Protein AF-A0A1R3FGE3-F1 (afdb_monomer_lite)

Radius of gyration: 26.88 Å; chains: 1; bounding box: 67×52×71 Å

Structure (mmCIF, N/CA/C/O backbone):
data_AF-A0A1R3FGE3-F1
#
_entry.id   AF-A0A1R3FGE3-F1
#
loop_
_atom_site.group_PDB
_atom_site.id
_atom_site.type_symbol
_atom_site.label_atom_id
_atom_site.label_alt_id
_atom_site.label_comp_id
_atom_site.label_asym_id
_atom_site.label_entity_id
_atom_site.label_seq_id
_atom_site.pdbx_PDB_ins_code
_atom_site.Cartn_x
_atom_site.Cartn_y
_atom_site.Cartn_z
_atom_site.occupancy
_atom_site.B_iso_or_equiv
_atom_site.auth_seq_id
_atom_site.auth_comp_id
_atom_site.auth_asym_id
_atom_site.auth_atom_id
_atom_site.pdbx_PDB_model_num
ATOM 1 N N . MET A 1 1 ? 9.278 -20.029 -2.839 1.00 42.44 1 MET A N 1
ATOM 2 C CA . MET A 1 1 ? 8.847 -18.636 -3.069 1.00 42.44 1 MET A CA 1
ATOM 3 C C . MET A 1 1 ? 8.059 -18.219 -1.843 1.00 42.44 1 MET A C 1
ATOM 5 O O . MET A 1 1 ? 7.096 -18.906 -1.530 1.00 42.44 1 MET A O 1
ATOM 9 N N . SER A 1 2 ? 8.495 -17.205 -1.097 1.00 41.56 2 SER A N 1
ATOM 10 C CA . SER A 1 2 ? 7.634 -16.593 -0.083 1.00 41.56 2 SER A CA 1
ATOM 11 C C . SER A 1 2 ? 6.665 -15.670 -0.817 1.00 41.56 2 SER A C 1
ATOM 13 O O . SER A 1 2 ? 7.101 -14.685 -1.410 1.00 41.56 2 SER A O 1
ATOM 15 N N . ASN A 1 3 ? 5.381 -16.022 -0.844 1.00 57.62 3 ASN A N 1
ATOM 16 C CA . ASN A 1 3 ? 4.353 -15.025 -1.121 1.00 57.62 3 ASN A CA 1
ATOM 17 C C . ASN A 1 3 ? 4.371 -14.041 0.047 1.00 57.62 3 ASN A C 1
ATOM 19 O O . ASN A 1 3 ? 4.467 -14.464 1.202 1.00 57.62 3 ASN A O 1
ATOM 23 N N . THR A 1 4 ? 4.298 -12.748 -0.243 1.00 73.06 4 THR A N 1
ATOM 24 C CA . THR A 1 4 ? 4.038 -11.757 0.796 1.00 73.06 4 THR A CA 1
ATOM 25 C C . THR A 1 4 ? 2.647 -12.050 1.348 1.00 73.06 4 THR A C 1
ATOM 27 O O . THR A 1 4 ? 1.688 -12.169 0.577 1.00 73.06 4 THR A O 1
ATOM 30 N N . ASN A 1 5 ? 2.545 -12.256 2.662 1.00 79.00 5 ASN A N 1
ATOM 31 C CA . ASN A 1 5 ? 1.290 -12.661 3.286 1.00 79.00 5 ASN A CA 1
ATOM 32 C C . ASN A 1 5 ? 0.270 -11.527 3.182 1.00 79.00 5 ASN A C 1
ATOM 34 O O . ASN A 1 5 ? 0.502 -10.425 3.673 1.00 79.00 5 ASN A O 1
ATOM 38 N N . VAL A 1 6 ? -0.859 -11.823 2.547 1.00 86.94 6 VAL A N 1
ATOM 39 C CA . VAL A 1 6 ? -2.038 -10.958 2.540 1.00 86.94 6 VAL A CA 1
ATOM 40 C C . VAL A 1 6 ? -2.724 -11.064 3.900 1.00 86.94 6 VAL A C 1
ATOM 42 O O . VAL A 1 6 ? -2.750 -12.144 4.493 1.00 86.94 6 VAL A O 1
ATOM 45 N N . VAL A 1 7 ? -3.267 -9.954 4.398 1.00 88.75 7 VAL A N 1
ATOM 46 C CA . VAL A 1 7 ? -3.969 -9.926 5.684 1.00 88.75 7 VAL A CA 1
ATOM 47 C C . VAL A 1 7 ? -5.241 -10.769 5.585 1.00 88.75 7 VAL A C 1
ATOM 49 O O . VAL A 1 7 ? -6.077 -10.548 4.710 1.00 88.75 7 VAL A O 1
ATOM 52 N N . ASP A 1 8 ? -5.419 -11.727 6.495 1.00 92.56 8 ASP A N 1
ATOM 53 C CA . ASP A 1 8 ? -6.707 -12.402 6.661 1.00 92.56 8 ASP A CA 1
ATOM 54 C C . ASP A 1 8 ? -7.630 -11.500 7.488 1.00 92.56 8 ASP A C 1
ATOM 56 O O . ASP A 1 8 ? -7.558 -11.468 8.717 1.00 92.56 8 ASP A O 1
ATOM 60 N N . PHE A 1 9 ? -8.514 -10.764 6.812 1.00 94.31 9 PHE A N 1
ATOM 61 C CA . PHE A 1 9 ? -9.433 -9.829 7.466 1.00 94.31 9 PHE A CA 1
ATOM 62 C C . PHE A 1 9 ? -10.362 -10.488 8.491 1.00 94.31 9 PHE A C 1
ATOM 64 O O . PHE A 1 9 ? -10.753 -9.834 9.456 1.00 94.31 9 PHE A O 1
ATOM 71 N N . LYS A 1 10 ? -10.707 -11.775 8.342 1.00 94.00 10 LYS A N 1
ATOM 72 C CA . LYS A 1 10 ? -11.554 -12.470 9.327 1.00 94.00 10 LYS A CA 1
ATOM 73 C C . LYS A 1 10 ? -10.774 -12.767 10.596 1.00 94.00 10 LYS A C 1
ATOM 75 O O . LYS A 1 10 ? -11.294 -12.588 11.702 1.00 94.00 10 LYS A O 1
ATOM 80 N N . GLN A 1 11 ? -9.535 -13.225 10.440 1.00 94.44 11 GLN A N 1
ATOM 81 C CA . GLN A 1 11 ? -8.636 -13.424 11.570 1.00 94.44 11 GLN A CA 1
ATOM 82 C C . GLN A 1 11 ? -8.337 -12.089 12.261 1.00 94.44 11 GLN A C 1
ATOM 84 O O . GLN A 1 11 ? -8.433 -12.009 13.484 1.00 94.44 11 GLN A O 1
ATOM 89 N N . GLU A 1 12 ? -8.050 -11.039 11.494 1.00 94.69 12 GLU A N 1
ATOM 90 C CA . GLU A 1 12 ? -7.748 -9.708 12.022 1.00 94.69 12 GLU A CA 1
ATOM 91 C C . GLU A 1 12 ? -8.929 -9.126 12.806 1.00 94.69 12 GLU A C 1
ATOM 93 O O . GLU A 1 12 ? -8.769 -8.699 13.947 1.00 94.69 12 GLU A O 1
ATOM 98 N N . LEU A 1 13 ? -10.145 -9.208 12.256 1.00 94.75 13 LEU A N 1
ATOM 99 C CA . LEU A 1 13 ? -11.360 -8.780 12.948 1.00 94.75 13 LEU A CA 1
ATOM 100 C C . LEU A 1 13 ? -11.591 -9.570 14.247 1.00 94.75 13 LEU A C 1
ATOM 102 O O . LEU A 1 13 ? -12.050 -9.012 15.247 1.00 94.75 13 LEU A O 1
ATOM 106 N N . THR A 1 14 ? -11.245 -10.862 14.258 1.00 93.81 14 THR A N 1
ATOM 107 C CA . THR A 1 14 ? -11.320 -11.700 15.464 1.00 93.81 14 THR A CA 1
ATOM 108 C C . THR A 1 14 ? -10.345 -11.210 16.535 1.00 93.81 14 THR A C 1
ATOM 110 O O . THR A 1 14 ? -10.746 -11.042 17.688 1.00 93.81 14 THR A O 1
ATOM 113 N N . LEU A 1 15 ? -9.092 -10.934 16.161 1.00 94.44 15 LEU A N 1
ATOM 114 C CA . LEU A 1 15 ? -8.070 -10.403 17.068 1.00 94.44 15 LEU A CA 1
ATOM 115 C C . LEU A 1 15 ? -8.461 -9.022 17.606 1.00 94.44 15 LEU A C 1
ATOM 117 O O . LEU A 1 15 ? -8.359 -8.779 18.807 1.00 94.44 15 LEU A O 1
ATOM 121 N N . LEU A 1 16 ? -8.966 -8.137 16.743 1.00 94.31 16 LEU A N 1
ATOM 122 C CA . LEU A 1 16 ? -9.425 -6.802 17.122 1.00 94.31 16 LEU A CA 1
ATOM 123 C C . LEU A 1 16 ? -10.603 -6.865 18.103 1.00 94.31 16 LEU A C 1
ATOM 125 O O . LEU A 1 16 ? -10.636 -6.147 19.101 1.00 94.31 16 LEU A O 1
ATOM 129 N N . THR A 1 17 ? -11.551 -7.770 17.859 1.00 94.06 17 THR A N 1
ATOM 130 C CA . THR A 1 17 ? -12.698 -7.984 18.751 1.00 94.06 17 THR A CA 1
ATOM 131 C C . THR A 1 17 ? -12.258 -8.487 20.127 1.00 94.06 17 THR A C 1
ATOM 133 O O . THR A 1 17 ? -12.774 -8.021 21.147 1.00 94.06 17 THR A O 1
ATOM 136 N N . GLN A 1 18 ? -11.292 -9.410 20.178 1.00 93.31 18 GLN A N 1
ATOM 137 C CA . GLN A 1 18 ? -10.712 -9.902 21.434 1.00 93.31 18 GLN A CA 1
ATOM 138 C C . GLN A 1 18 ? -10.008 -8.777 22.196 1.00 93.31 18 GLN A C 1
ATOM 140 O O . GLN A 1 18 ? -10.309 -8.552 23.366 1.00 93.31 18 GLN A O 1
ATOM 145 N N . LEU A 1 19 ? -9.158 -8.011 21.509 1.00 94.50 19 LEU A N 1
ATOM 146 C CA . LEU A 1 19 ? -8.444 -6.867 22.071 1.00 94.50 19 LEU A CA 1
ATOM 147 C C . LEU A 1 19 ? -9.401 -5.846 22.709 1.00 94.50 19 LEU A C 1
ATOM 149 O O . LEU A 1 19 ? -9.209 -5.441 23.857 1.00 94.50 19 LEU A O 1
ATOM 153 N N . ILE A 1 20 ? -10.465 -5.463 21.996 1.00 94.06 20 ILE A N 1
ATOM 154 C CA . ILE A 1 20 ? -11.479 -4.538 22.517 1.00 94.06 20 ILE A CA 1
ATOM 155 C C . ILE A 1 20 ? -12.185 -5.145 23.734 1.00 94.06 20 ILE A C 1
ATOM 157 O O . ILE A 1 20 ? -12.350 -4.462 24.740 1.00 94.06 20 ILE A O 1
ATOM 161 N N . SER A 1 21 ? -12.551 -6.428 23.690 1.00 92.81 21 SER A N 1
ATOM 162 C CA . SER A 1 21 ? -13.227 -7.112 24.807 1.00 92.81 21 SER A CA 1
ATOM 163 C C . SER A 1 21 ? -12.370 -7.179 26.079 1.00 92.81 21 SER A C 1
ATOM 165 O O . SER A 1 21 ? -12.894 -7.156 27.195 1.00 92.81 21 SER A O 1
ATOM 167 N N . GLU A 1 22 ? -11.046 -7.239 25.938 1.00 94.25 22 GLU A N 1
ATOM 168 C CA . GLU A 1 22 ? -10.125 -7.247 27.075 1.00 94.25 22 GLU A CA 1
ATOM 169 C C . GLU A 1 22 ? -9.921 -5.855 27.691 1.00 94.25 22 GLU A C 1
ATOM 171 O O . GLU A 1 22 ? -9.756 -5.751 28.912 1.00 94.25 22 GLU A O 1
ATOM 176 N N . LEU A 1 23 ? -9.981 -4.796 26.877 1.00 95.19 23 LEU A N 1
ATOM 177 C CA . LEU A 1 23 ? -9.656 -3.416 27.262 1.00 95.19 23 LEU A CA 1
ATOM 178 C C . LEU A 1 23 ? -10.880 -2.515 27.512 1.00 95.19 23 LEU A C 1
ATOM 180 O O . LEU A 1 23 ? -10.737 -1.454 28.125 1.00 95.19 23 LEU A O 1
ATOM 184 N N . TRP A 1 24 ? -12.077 -2.923 27.090 1.00 94.62 24 TRP A N 1
ATOM 185 C CA . TRP A 1 24 ? -13.295 -2.111 27.146 1.00 94.62 24 TRP A CA 1
ATOM 186 C C . TRP A 1 24 ? -14.459 -2.852 27.807 1.00 94.62 24 TRP A C 1
ATOM 188 O O . TRP A 1 24 ? -14.738 -4.013 27.513 1.00 94.62 24 TRP A O 1
ATOM 198 N N . ASP A 1 25 ? -15.167 -2.144 28.688 1.00 91.44 25 ASP A N 1
ATOM 199 C CA . ASP A 1 25 ? -16.448 -2.584 29.239 1.00 91.44 25 ASP A CA 1
ATOM 200 C C . ASP A 1 25 ? -17.586 -2.259 28.260 1.00 91.44 25 ASP A C 1
ATOM 202 O O . ASP A 1 25 ? -17.462 -1.381 27.405 1.00 91.44 25 ASP A O 1
ATOM 206 N N . GLY A 1 26 ? -18.735 -2.922 28.430 1.00 84.62 26 GLY A N 1
ATOM 207 C CA . GLY A 1 26 ? -19.913 -2.703 27.581 1.00 84.62 26 GLY A CA 1
ATOM 208 C C . GLY A 1 26 ? -19.860 -3.449 26.247 1.00 84.62 26 GLY A C 1
ATOM 209 O O . GLY A 1 26 ? -20.700 -3.216 25.387 1.00 84.62 26 GLY A O 1
ATOM 210 N N . THR A 1 27 ? -18.901 -4.364 26.101 1.00 83.00 27 THR A N 1
ATOM 211 C CA . THR A 1 27 ? -18.723 -5.271 24.958 1.00 83.00 27 THR A CA 1
ATOM 212 C C . THR A 1 27 ? -19.591 -6.534 25.053 1.00 83.00 27 THR A C 1
ATOM 214 O O . THR A 1 27 ? -19.650 -7.331 24.127 1.00 83.00 27 THR A O 1
ATOM 217 N N . GLU A 1 28 ? -20.319 -6.726 26.154 1.00 73.25 28 GLU A N 1
ATOM 218 C CA . GLU A 1 28 ? -21.233 -7.866 26.325 1.00 73.25 28 GLU A CA 1
ATOM 219 C C . GLU A 1 28 ? -22.645 -7.602 25.767 1.00 73.25 28 GLU A C 1
ATOM 221 O O . GLU A 1 28 ? -23.507 -8.480 25.803 1.00 73.25 28 GLU A O 1
ATOM 226 N N . SER A 1 29 ? -22.911 -6.393 25.259 1.00 67.56 29 SER A N 1
ATOM 227 C CA . SER A 1 29 ? -24.205 -6.035 24.677 1.00 67.56 29 SER A CA 1
ATOM 228 C C . SER A 1 29 ? -24.425 -6.692 23.309 1.00 67.56 29 SER A C 1
ATOM 230 O O . SER A 1 29 ? -23.496 -6.913 22.525 1.00 67.56 29 SER A O 1
ATOM 232 N N . ASN A 1 30 ? -25.692 -6.980 22.990 1.00 66.19 30 ASN A N 1
ATOM 233 C CA . ASN A 1 30 ? -26.073 -7.450 21.661 1.00 66.19 30 ASN A CA 1
ATOM 234 C C . ASN A 1 30 ? -25.660 -6.407 20.609 1.00 66.19 30 ASN A C 1
ATOM 236 O O . ASN A 1 30 ? -26.148 -5.279 20.627 1.00 66.19 30 ASN A O 1
ATOM 240 N N . GLY A 1 31 ? -24.788 -6.801 19.678 1.00 78.75 31 GLY A N 1
ATOM 241 C CA . GLY A 1 31 ? -24.415 -5.987 18.520 1.00 78.75 31 GLY A CA 1
ATOM 242 C C . GLY A 1 31 ? -23.005 -5.395 18.534 1.00 78.75 31 GLY A C 1
ATOM 243 O O . GLY A 1 31 ? -22.616 -4.854 17.505 1.00 78.75 31 GLY A O 1
ATOM 244 N N . ILE A 1 32 ? -22.199 -5.532 19.603 1.00 84.50 32 ILE A N 1
ATOM 245 C CA . ILE A 1 32 ? -20.837 -4.955 19.591 1.00 84.50 32 ILE A CA 1
ATOM 246 C C . ILE A 1 32 ? -19.941 -5.580 18.512 1.00 84.50 32 ILE A C 1
ATOM 248 O O . ILE A 1 32 ? -19.170 -4.877 17.871 1.00 84.50 32 ILE A O 1
ATOM 252 N N . GLN A 1 33 ? -20.053 -6.892 18.278 1.00 88.19 33 GLN A N 1
ATOM 253 C CA . GLN A 1 33 ? -19.258 -7.576 17.253 1.00 88.19 33 GLN A CA 1
ATOM 254 C C . GLN A 1 33 ? -19.630 -7.077 15.854 1.00 88.19 33 GLN A C 1
ATOM 256 O O . GLN A 1 33 ? -18.756 -6.852 15.023 1.00 88.19 33 GLN A O 1
ATOM 261 N N . GLN A 1 34 ? -20.926 -6.846 15.627 1.00 92.00 34 GLN A N 1
ATOM 262 C CA . GLN A 1 34 ? -21.438 -6.265 14.390 1.00 92.00 34 GLN A CA 1
ATOM 263 C C . GLN A 1 34 ? -20.954 -4.818 14.221 1.00 92.00 34 GLN A C 1
ATOM 265 O O . GLN A 1 34 ? -20.488 -4.458 13.150 1.00 92.00 34 GLN A O 1
ATOM 270 N N . PHE A 1 35 ? -20.976 -4.022 15.295 1.00 94.31 35 PHE A N 1
ATOM 271 C CA . PHE A 1 35 ? -20.418 -2.669 15.326 1.00 94.31 35 PHE A CA 1
ATOM 272 C C . PHE A 1 35 ? -18.930 -2.645 14.947 1.00 94.31 35 PHE A C 1
ATOM 274 O O . PHE A 1 35 ? -18.540 -1.866 14.083 1.00 94.31 35 PHE A O 1
ATOM 281 N N . ILE A 1 36 ? -18.103 -3.501 15.561 1.00 95.25 36 ILE A N 1
ATOM 282 C CA . ILE A 1 36 ? -16.667 -3.577 15.251 1.00 95.25 36 ILE A CA 1
ATOM 283 C C . ILE A 1 36 ? -16.481 -3.974 13.782 1.00 95.25 36 ILE A C 1
ATOM 285 O O . ILE A 1 36 ? -15.688 -3.347 13.085 1.00 95.25 36 ILE A O 1
ATOM 289 N N . GLY A 1 37 ? -17.247 -4.962 13.306 1.00 96.25 37 GLY A N 1
ATOM 290 C CA . GLY A 1 37 ? -17.241 -5.392 11.908 1.00 96.25 37 GLY A CA 1
ATOM 291 C C . GLY A 1 37 ? -17.591 -4.267 10.934 1.00 96.25 37 GLY A C 1
ATOM 292 O O . GLY A 1 37 ? -16.832 -4.022 10.005 1.00 96.25 37 GLY A O 1
ATOM 293 N N . ASP A 1 38 ? -18.682 -3.540 11.171 1.00 97.31 38 ASP A N 1
ATOM 294 C CA . ASP A 1 38 ? -19.140 -2.452 10.299 1.00 97.31 38 ASP A CA 1
ATOM 295 C C . ASP A 1 38 ? -18.144 -1.286 10.239 1.00 97.31 38 ASP A C 1
ATOM 297 O O . ASP A 1 38 ? -17.946 -0.689 9.179 1.00 97.31 38 ASP A O 1
ATOM 301 N N . VAL A 1 39 ? -17.520 -0.937 11.369 1.00 97.25 39 VAL A N 1
ATOM 302 C CA . VAL A 1 39 ? -16.504 0.127 11.416 1.00 97.25 39 VAL A CA 1
ATOM 303 C C . VAL A 1 39 ? -15.218 -0.323 10.724 1.00 97.25 39 VAL A C 1
ATOM 305 O O . VAL A 1 39 ? -14.622 0.459 9.983 1.00 97.25 39 VAL A O 1
ATOM 308 N N . PHE A 1 40 ? -14.807 -1.576 10.926 1.00 96.88 40 PHE A N 1
ATOM 309 C CA . PHE A 1 40 ? -13.630 -2.141 10.269 1.00 96.88 40 PHE A CA 1
ATOM 310 C C . PHE A 1 40 ? -13.826 -2.215 8.749 1.00 96.88 40 PHE A C 1
ATOM 312 O O . PHE A 1 40 ? -12.962 -1.766 8.002 1.00 96.88 40 PHE A O 1
ATOM 319 N N . GLU A 1 41 ? -14.993 -2.676 8.292 1.00 97.69 41 GLU A N 1
ATOM 320 C CA . GLU A 1 41 ? -15.376 -2.725 6.875 1.00 97.69 41 GLU A CA 1
ATOM 321 C C . GLU A 1 41 ? -15.417 -1.327 6.242 1.00 97.69 41 GLU A C 1
ATOM 323 O O . GLU A 1 41 ? -14.943 -1.130 5.122 1.00 97.69 41 GLU A O 1
ATOM 328 N N . ALA A 1 42 ? -15.930 -0.324 6.966 1.00 96.56 42 ALA A N 1
ATOM 329 C CA . ALA A 1 42 ? -15.879 1.064 6.510 1.00 96.56 42 ALA A CA 1
ATOM 330 C C . ALA A 1 42 ? -14.428 1.525 6.293 1.00 96.56 42 ALA A C 1
ATOM 332 O O . ALA A 1 42 ? -14.132 2.144 5.271 1.00 96.56 42 ALA A O 1
ATOM 333 N N . GLY A 1 43 ? -13.522 1.171 7.212 1.00 94.44 43 GLY A N 1
ATOM 334 C CA . GLY A 1 43 ? -12.091 1.443 7.079 1.00 94.44 43 GLY A CA 1
ATOM 335 C C . GLY A 1 43 ? -11.467 0.736 5.876 1.00 94.44 43 GLY A C 1
ATOM 336 O O . GLY A 1 43 ? -10.765 1.369 5.090 1.00 94.44 43 GLY A O 1
ATOM 337 N N . LEU A 1 44 ? -11.771 -0.551 5.675 1.00 94.88 44 LEU A N 1
ATOM 338 C CA . LEU A 1 44 ? -11.307 -1.312 4.508 1.00 94.88 44 LEU A CA 1
ATOM 339 C C . LEU A 1 44 ? -11.746 -0.653 3.189 1.00 94.88 44 LEU A C 1
ATOM 341 O O . LEU A 1 44 ? -10.953 -0.522 2.259 1.00 94.88 44 LEU A O 1
ATOM 345 N N . SER A 1 45 ? -12.997 -0.191 3.125 1.00 93.94 45 SER A N 1
ATOM 346 C CA . SER A 1 45 ? -13.567 0.471 1.946 1.00 93.94 45 SER A CA 1
ATOM 347 C C . SER A 1 45 ? -12.930 1.836 1.652 1.00 93.94 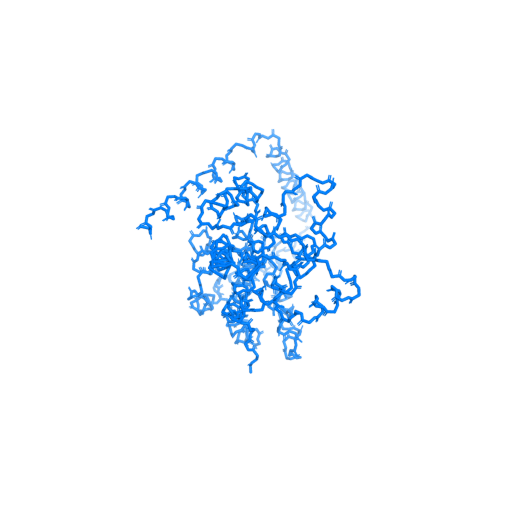45 SER A C 1
ATOM 349 O O . SER A 1 45 ? -12.673 2.176 0.488 1.00 93.94 45 SER A O 1
ATOM 351 N N . ALA A 1 46 ? -12.623 2.611 2.694 1.00 90.12 46 ALA A N 1
ATOM 352 C CA . ALA A 1 46 ? -11.889 3.867 2.565 1.00 90.12 46 ALA A CA 1
ATOM 353 C C . ALA A 1 46 ? -10.436 3.633 2.122 1.00 90.12 46 ALA A C 1
ATOM 355 O O . ALA A 1 46 ? -9.928 4.318 1.235 1.00 90.12 46 ALA A O 1
ATOM 356 N N . GLY A 1 47 ? -9.801 2.590 2.662 1.00 89.62 47 GLY A N 1
ATOM 357 C CA . GLY A 1 47 ? -8.445 2.166 2.322 1.00 89.62 47 GLY A CA 1
ATOM 358 C C . GLY A 1 47 ? -8.309 1.405 1.000 1.00 89.62 47 GLY A C 1
ATOM 359 O O . GLY A 1 47 ? -7.207 0.970 0.674 1.00 89.62 47 GLY A O 1
ATOM 360 N N . ARG A 1 48 ? -9.382 1.228 0.214 1.00 90.31 48 ARG A N 1
ATOM 361 C CA . ARG A 1 48 ? -9.394 0.318 -0.950 1.00 90.31 48 ARG A CA 1
ATOM 362 C C . ARG A 1 48 ? -8.326 0.614 -2.012 1.00 90.31 48 ARG A C 1
ATOM 364 O O . ARG A 1 48 ? -7.915 -0.300 -2.711 1.00 90.31 48 ARG A O 1
ATOM 371 N N . LEU A 1 49 ? -7.858 1.862 -2.116 1.00 89.12 49 LEU A N 1
ATOM 372 C CA . LEU A 1 49 ? -6.782 2.279 -3.038 1.00 89.12 49 LEU A CA 1
ATOM 373 C C . LEU A 1 49 ? -5.480 2.640 -2.328 1.00 89.12 49 LEU A C 1
ATOM 375 O O . LEU A 1 49 ? -4.510 3.036 -2.972 1.00 89.12 49 LEU A O 1
ATOM 379 N N . TRP A 1 50 ? -5.450 2.538 -1.002 1.00 90.38 50 TRP A N 1
ATOM 380 C CA . TRP A 1 50 ? -4.246 2.833 -0.251 1.00 90.38 50 TRP A CA 1
ATOM 381 C C . TRP A 1 50 ? -3.196 1.775 -0.567 1.00 90.38 50 TRP A C 1
ATOM 383 O O . TRP A 1 50 ? -3.482 0.580 -0.606 1.00 90.38 50 TRP A O 1
ATOM 393 N N . VAL A 1 51 ? -1.973 2.227 -0.806 1.00 91.31 51 VAL A N 1
ATOM 394 C CA . VAL A 1 51 ? -0.822 1.396 -1.167 1.00 91.31 51 VAL A CA 1
ATOM 395 C C . VAL A 1 51 ? 0.449 2.091 -0.688 1.00 91.31 51 VAL A C 1
ATOM 397 O O . VAL A 1 51 ? 0.444 3.294 -0.423 1.00 91.31 51 VAL A O 1
ATOM 400 N N . THR A 1 52 ? 1.536 1.348 -0.518 1.00 88.56 52 THR A N 1
ATOM 401 C CA . THR A 1 52 ? 2.854 1.927 -0.229 1.00 88.56 52 THR A CA 1
ATOM 402 C C . THR A 1 52 ? 3.366 2.703 -1.447 1.00 88.56 52 THR A C 1
ATOM 404 O O . THR A 1 52 ? 3.464 2.149 -2.540 1.00 88.56 52 THR A O 1
ATOM 407 N N . ASP A 1 53 ? 3.703 3.980 -1.255 1.00 83.06 53 ASP A N 1
ATOM 408 C CA . ASP A 1 53 ? 4.211 4.886 -2.298 1.00 83.06 53 ASP A CA 1
ATOM 409 C C . ASP A 1 53 ? 5.589 4.463 -2.840 1.00 83.06 53 ASP A C 1
ATOM 411 O O . ASP A 1 53 ? 5.902 4.649 -4.014 1.00 83.06 53 ASP A O 1
ATOM 415 N N . SER A 1 54 ? 6.384 3.816 -1.992 1.00 86.19 54 SER A N 1
ATOM 416 C CA . SER A 1 54 ? 7.740 3.341 -2.260 1.00 86.19 54 SER A CA 1
ATOM 417 C C . SER A 1 54 ? 7.771 1.878 -2.721 1.00 86.19 54 SER A C 1
ATOM 419 O O . SER A 1 54 ? 8.664 1.117 -2.355 1.00 86.19 54 SER A O 1
ATOM 421 N N . ILE A 1 55 ? 6.793 1.453 -3.530 1.00 89.25 55 ILE A N 1
ATOM 422 C CA . ILE A 1 55 ? 6.634 0.042 -3.923 1.00 89.25 55 ILE A CA 1
ATOM 423 C C . ILE A 1 55 ? 7.881 -0.554 -4.591 1.00 89.25 55 ILE A C 1
ATOM 425 O O . ILE A 1 55 ? 8.205 -1.715 -4.361 1.00 89.25 55 ILE A O 1
ATOM 429 N N . THR A 1 56 ? 8.599 0.222 -5.407 1.00 87.38 56 THR A N 1
ATOM 430 C CA . THR A 1 56 ? 9.808 -0.247 -6.102 1.00 87.38 56 THR A CA 1
ATOM 431 C C . THR A 1 56 ? 10.953 -0.504 -5.131 1.00 87.38 56 THR A C 1
ATOM 433 O O . THR A 1 56 ? 11.691 -1.465 -5.316 1.00 87.38 56 THR A O 1
ATOM 436 N N . PHE A 1 57 ? 11.053 0.282 -4.057 1.00 85.25 57 PHE A N 1
ATOM 437 C CA . PHE A 1 57 ? 11.994 0.018 -2.972 1.00 85.25 57 PHE A CA 1
ATOM 438 C C . PHE A 1 57 ? 11.633 -1.278 -2.240 1.00 85.25 57 PHE A C 1
ATOM 440 O O . PHE A 1 57 ? 12.499 -2.119 -2.031 1.00 85.25 57 PHE A O 1
ATOM 447 N N . THR A 1 58 ? 10.349 -1.506 -1.945 1.00 87.44 58 THR A N 1
ATOM 448 C CA . THR A 1 58 ? 9.903 -2.767 -1.329 1.00 87.44 58 THR A CA 1
ATOM 449 C C . THR A 1 58 ? 10.152 -3.979 -2.236 1.00 87.44 58 THR A C 1
ATOM 451 O O . THR A 1 58 ? 10.516 -5.049 -1.753 1.00 87.44 58 THR A O 1
ATOM 454 N N . VAL A 1 59 ? 9.999 -3.834 -3.558 1.00 89.31 59 VAL A N 1
ATOM 455 C CA . VAL A 1 59 ? 10.405 -4.869 -4.525 1.00 89.31 59 VAL A CA 1
ATOM 456 C C . VAL A 1 59 ? 11.909 -5.132 -4.431 1.00 89.31 59 VAL A C 1
ATOM 458 O O . VAL A 1 59 ? 12.298 -6.293 -4.314 1.00 89.31 59 VAL A O 1
ATOM 461 N N . ASP A 1 60 ? 12.737 -4.084 -4.452 1.00 84.50 60 ASP A N 1
ATOM 462 C CA . ASP A 1 60 ? 14.197 -4.198 -4.356 1.00 84.50 60 ASP A CA 1
ATOM 463 C C . ASP A 1 60 ? 14.613 -4.896 -3.037 1.00 84.50 60 ASP A C 1
ATOM 465 O O . ASP A 1 60 ? 15.415 -5.830 -3.067 1.00 84.50 60 ASP A O 1
ATOM 469 N N . GLU A 1 61 ? 14.005 -4.549 -1.895 1.00 85.25 61 GLU A N 1
ATOM 470 C CA . GLU A 1 61 ? 14.243 -5.201 -0.594 1.00 85.25 61 GLU A CA 1
ATOM 471 C C . GLU A 1 61 ? 13.866 -6.691 -0.589 1.00 85.25 61 GLU A C 1
ATOM 473 O O . GLU A 1 61 ? 14.620 -7.533 -0.094 1.00 85.25 61 GLU A O 1
ATOM 478 N N . GLU A 1 62 ? 12.703 -7.047 -1.142 1.00 86.50 62 GLU A N 1
ATOM 479 C CA . GLU A 1 62 ? 12.256 -8.442 -1.229 1.00 86.50 62 GLU A CA 1
ATOM 480 C C . GLU A 1 62 ? 13.124 -9.277 -2.178 1.00 86.50 62 GLU A C 1
ATOM 482 O O . GLU A 1 62 ? 13.328 -10.474 -1.950 1.00 86.50 62 GLU A O 1
ATOM 487 N N . LEU A 1 63 ? 13.645 -8.663 -3.241 1.00 84.31 63 LEU A N 1
ATOM 488 C CA . LEU A 1 63 ? 14.593 -9.301 -4.148 1.00 84.31 63 LEU A CA 1
ATOM 489 C C . LEU A 1 63 ? 15.962 -9.482 -3.484 1.00 84.31 63 LEU A C 1
ATOM 491 O O . LEU A 1 63 ? 16.521 -10.571 -3.580 1.00 84.31 63 LEU A O 1
ATOM 495 N N . ALA A 1 64 ? 16.467 -8.481 -2.757 1.00 81.56 64 ALA A N 1
ATOM 496 C CA . ALA A 1 64 ? 17.779 -8.513 -2.102 1.00 81.56 64 ALA A CA 1
ATOM 497 C C . ALA A 1 64 ? 17.918 -9.611 -1.029 1.00 81.56 64 ALA A C 1
ATOM 499 O O . ALA A 1 64 ? 19.028 -10.039 -0.715 1.00 81.56 64 ALA A O 1
ATOM 500 N N . LYS A 1 65 ? 16.802 -10.138 -0.502 1.00 84.12 65 LYS A N 1
ATOM 501 C CA . LYS A 1 65 ? 16.805 -11.339 0.360 1.00 84.12 65 LYS A CA 1
ATOM 502 C C . LYS A 1 65 ? 17.406 -12.564 -0.334 1.00 84.12 65 LYS A C 1
ATOM 504 O O . LYS A 1 65 ? 17.850 -13.497 0.338 1.00 84.12 65 LYS A O 1
ATOM 509 N N . ASP A 1 66 ? 17.417 -12.574 -1.661 1.00 78.88 66 ASP A N 1
ATOM 510 C CA . ASP A 1 66 ? 18.116 -13.552 -2.473 1.00 78.88 66 ASP A CA 1
ATOM 511 C C . ASP A 1 66 ? 19.362 -12.905 -3.102 1.00 78.88 66 ASP A C 1
ATOM 513 O O . ASP A 1 66 ? 19.283 -12.009 -3.944 1.00 78.88 66 ASP A O 1
ATOM 517 N N . LYS A 1 67 ? 20.540 -13.405 -2.704 1.00 71.19 67 LYS A N 1
ATOM 518 C CA . LYS A 1 67 ? 21.859 -12.914 -3.143 1.00 71.19 67 LYS A CA 1
ATOM 519 C C . LYS A 1 67 ? 22.030 -12.867 -4.662 1.00 71.19 67 LYS A C 1
ATOM 521 O O . LYS A 1 67 ? 22.894 -12.148 -5.151 1.00 71.19 67 LYS A O 1
ATOM 526 N N . GLN A 1 68 ? 21.251 -13.639 -5.423 1.00 69.56 68 GLN A N 1
ATOM 527 C CA . GLN A 1 68 ? 21.292 -13.592 -6.885 1.00 69.56 68 GLN A CA 1
ATOM 528 C C . GLN A 1 68 ? 20.768 -12.255 -7.450 1.00 69.56 68 GLN A C 1
ATOM 530 O O . GLN A 1 68 ? 21.054 -11.918 -8.600 1.00 69.56 68 GLN A O 1
ATOM 535 N N . PHE A 1 69 ? 20.002 -11.497 -6.665 1.00 69.88 69 PHE A N 1
ATOM 536 C CA . PHE A 1 69 ? 19.291 -10.301 -7.110 1.00 69.88 69 PHE A CA 1
ATOM 537 C C . PHE A 1 69 ? 19.814 -8.991 -6.504 1.00 69.88 69 PHE A C 1
ATOM 539 O O . PHE A 1 69 ? 19.536 -7.940 -7.078 1.00 69.88 69 PHE A O 1
ATOM 546 N N . GLU A 1 70 ? 20.618 -9.057 -5.433 1.00 61.78 70 GLU A N 1
ATOM 547 C CA . GLU A 1 70 ? 21.196 -7.910 -4.699 1.00 61.78 70 GLU A CA 1
ATOM 548 C C . GLU A 1 70 ? 21.947 -6.910 -5.611 1.00 61.78 70 GLU A C 1
ATOM 550 O O . GLU A 1 70 ? 21.921 -5.713 -5.363 1.00 61.78 70 GLU A O 1
ATOM 555 N N . ASP A 1 71 ? 22.514 -7.372 -6.734 1.00 61.97 71 ASP A N 1
ATOM 556 C CA . ASP A 1 71 ? 23.301 -6.535 -7.657 1.00 61.97 71 ASP A CA 1
ATOM 557 C C . ASP A 1 71 ? 22.623 -6.228 -9.009 1.00 61.97 71 ASP A C 1
ATOM 559 O O . ASP A 1 71 ? 23.187 -5.529 -9.860 1.00 61.97 71 ASP A O 1
ATOM 563 N N . ALA A 1 72 ? 21.488 -6.855 -9.316 1.00 61.72 72 ALA A N 1
ATOM 564 C CA . ALA A 1 72 ? 21.076 -7.028 -10.711 1.00 61.72 72 ALA A CA 1
ATOM 565 C C . ALA A 1 72 ? 20.292 -5.824 -11.277 1.00 61.72 72 ALA A C 1
ATOM 567 O O . ALA A 1 72 ? 20.510 -5.437 -12.430 1.00 61.72 72 ALA A O 1
ATOM 568 N N . MET A 1 73 ? 19.452 -5.167 -10.467 1.00 67.12 73 MET A N 1
ATOM 569 C CA . MET A 1 73 ? 18.765 -3.929 -10.874 1.00 67.12 73 MET A CA 1
ATOM 570 C C . MET A 1 73 ? 19.729 -2.743 -10.989 1.00 67.12 73 MET A C 1
ATOM 572 O O . MET A 1 73 ? 19.638 -1.976 -11.949 1.00 67.12 73 MET A O 1
ATOM 576 N N . ASP A 1 74 ? 20.710 -2.627 -10.094 1.00 66.69 74 ASP A N 1
ATOM 577 C CA . ASP A 1 74 ? 21.720 -1.564 -10.159 1.00 66.69 74 ASP A CA 1
ATOM 578 C C . ASP A 1 74 ? 22.638 -1.709 -11.383 1.00 66.69 74 ASP A C 1
ATOM 580 O O . ASP A 1 74 ? 22.951 -0.718 -12.054 1.00 66.69 74 ASP A O 1
ATOM 584 N N . LYS A 1 75 ? 22.992 -2.944 -11.775 1.00 65.94 75 LYS A N 1
ATOM 585 C CA . LYS A 1 75 ? 23.686 -3.231 -13.050 1.00 65.94 75 LYS A CA 1
ATOM 586 C C . LYS A 1 75 ? 22.870 -2.800 -14.278 1.00 65.94 75 LYS A C 1
ATOM 588 O O . LYS A 1 75 ? 23.431 -2.313 -15.259 1.00 65.94 75 LYS A O 1
ATOM 593 N N . ARG A 1 76 ? 21.542 -2.936 -14.235 1.00 70.12 76 ARG A N 1
ATOM 594 C CA . ARG A 1 76 ? 20.632 -2.502 -15.314 1.00 70.12 76 ARG A CA 1
ATOM 595 C C . ARG A 1 76 ? 20.460 -0.982 -15.371 1.00 70.12 76 ARG A C 1
ATOM 597 O O . ARG A 1 76 ? 20.483 -0.401 -16.449 1.00 70.12 76 ARG A O 1
ATOM 604 N N . ARG A 1 77 ? 20.388 -0.313 -14.216 1.00 66.12 77 ARG A N 1
ATOM 605 C CA . ARG A 1 77 ? 20.350 1.162 -14.130 1.00 66.12 77 ARG A CA 1
ATOM 606 C C . ARG A 1 77 ? 21.667 1.800 -14.601 1.00 66.12 77 ARG A C 1
ATOM 608 O O . ARG A 1 77 ? 21.650 2.862 -15.221 1.00 66.12 77 ARG A O 1
ATOM 615 N N . SER A 1 78 ? 22.798 1.138 -14.345 1.00 56.31 78 SER A N 1
ATOM 616 C CA . SER A 1 78 ? 24.147 1.576 -14.755 1.00 56.31 78 SER A CA 1
ATOM 617 C C . SER A 1 78 ? 24.529 1.219 -16.194 1.00 56.31 78 SER A C 1
ATOM 619 O O . SER A 1 78 ? 25.495 1.772 -16.713 1.00 56.31 78 SER A O 1
ATOM 621 N N . THR A 1 79 ? 23.761 0.360 -16.870 1.00 54.31 79 THR A N 1
ATOM 622 C CA . THR A 1 79 ? 23.901 0.093 -18.314 1.00 54.31 79 THR A CA 1
ATOM 623 C C . THR A 1 79 ? 23.134 1.092 -19.176 1.00 54.31 79 THR A C 1
ATOM 625 O O . THR A 1 79 ? 22.951 0.856 -20.372 1.00 54.31 79 THR A O 1
ATOM 628 N N . ASN A 1 80 ? 22.756 2.247 -18.604 1.00 55.50 80 ASN A N 1
ATOM 629 C CA . ASN A 1 80 ? 22.392 3.397 -19.416 1.00 55.50 80 ASN A CA 1
ATOM 630 C C . ASN A 1 80 ? 23.506 3.603 -20.452 1.00 55.50 80 ASN A C 1
ATOM 632 O O . ASN A 1 80 ? 24.703 3.599 -20.147 1.00 55.50 80 ASN A O 1
ATOM 636 N N . VAL A 1 81 ? 23.114 3.712 -21.714 1.00 49.38 81 VAL A N 1
ATOM 637 C CA . VAL A 1 81 ? 24.018 4.298 -22.686 1.00 49.38 81 VAL A CA 1
ATOM 638 C C . VAL A 1 81 ? 23.887 5.788 -22.463 1.00 49.38 81 VAL A C 1
ATOM 640 O O . VAL A 1 81 ? 22.784 6.322 -22.601 1.00 49.38 81 VAL A O 1
ATOM 643 N N . ASN A 1 82 ? 25.007 6.432 -22.123 1.00 48.50 82 ASN A N 1
ATOM 644 C CA . ASN A 1 82 ? 25.171 7.878 -22.193 1.00 48.50 82 ASN A CA 1
ATOM 645 C C . ASN A 1 82 ? 24.936 8.308 -23.647 1.00 48.50 82 ASN A C 1
ATOM 647 O O . ASN A 1 82 ? 25.868 8.598 -24.402 1.00 48.50 82 ASN A O 1
ATOM 651 N N . GLY A 1 83 ? 23.668 8.357 -24.048 1.00 43.19 83 GLY A N 1
ATOM 652 C CA . GLY A 1 83 ? 23.228 9.237 -25.097 1.00 43.19 83 GLY A CA 1
ATOM 653 C C . GLY A 1 83 ? 23.691 10.634 -24.720 1.00 43.19 83 GLY A C 1
ATOM 654 O O . GLY A 1 83 ? 24.023 10.944 -23.573 1.00 43.19 83 GLY A O 1
ATOM 655 N N . THR A 1 84 ? 23.770 11.505 -25.709 1.00 42.69 84 THR A N 1
ATOM 656 C CA . THR A 1 84 ? 23.978 12.934 -25.463 1.00 42.69 84 THR A CA 1
ATOM 657 C C . THR A 1 84 ? 23.122 13.402 -24.279 1.00 42.69 84 THR A C 1
ATOM 659 O O . THR A 1 84 ? 22.065 12.813 -24.083 1.00 42.69 84 THR A O 1
ATOM 662 N N . SER A 1 85 ? 23.552 14.436 -23.549 1.00 41.09 85 SER A N 1
ATOM 663 C CA . SER A 1 85 ? 23.051 14.955 -22.252 1.00 41.09 85 SER A CA 1
ATOM 664 C C . SER A 1 85 ? 21.529 15.147 -22.045 1.00 41.09 85 SER A C 1
ATOM 666 O O . SER A 1 85 ? 21.131 15.761 -21.067 1.00 41.09 85 SER A O 1
ATOM 668 N N . PHE A 1 86 ? 20.682 14.662 -22.949 1.00 38.25 86 PHE A N 1
ATOM 669 C CA . PHE A 1 86 ? 19.237 14.798 -23.000 1.00 38.25 86 PHE A CA 1
ATOM 670 C C . PHE A 1 86 ? 18.462 13.472 -23.159 1.00 38.25 86 PHE A C 1
ATOM 672 O O . PHE A 1 86 ? 17.244 13.518 -23.073 1.00 38.25 86 PHE A O 1
ATOM 679 N N . THR A 1 87 ? 19.084 12.301 -23.392 1.00 49.22 87 THR A N 1
ATOM 680 C CA . THR A 1 87 ? 18.331 11.021 -23.491 1.00 49.22 87 THR A CA 1
ATOM 681 C C . THR A 1 87 ? 19.143 9.810 -23.017 1.00 49.22 87 THR A C 1
ATOM 683 O O . THR A 1 87 ? 20.007 9.302 -23.731 1.00 49.22 87 THR A O 1
ATOM 686 N N . SER A 1 88 ? 18.843 9.321 -21.812 1.00 56.47 88 SER A N 1
ATOM 687 C CA . SER A 1 88 ? 19.250 7.983 -21.367 1.00 56.47 88 SER A CA 1
ATOM 688 C C . SER A 1 88 ? 18.337 6.947 -22.023 1.00 56.47 88 SER A C 1
ATOM 690 O O . SER A 1 88 ? 17.112 7.089 -21.979 1.00 56.47 88 SER A O 1
ATOM 692 N N . LEU A 1 89 ? 18.912 5.913 -22.640 1.00 66.50 89 LEU A N 1
ATOM 693 C CA . LEU A 1 89 ? 18.132 4.770 -23.116 1.00 66.50 89 LEU A CA 1
ATOM 694 C C . LEU A 1 89 ? 18.074 3.693 -22.038 1.00 66.50 89 LEU A C 1
ATOM 696 O O . LEU A 1 89 ? 19.108 3.307 -21.490 1.00 66.50 89 LEU A O 1
ATOM 700 N N . TYR A 1 90 ? 16.866 3.215 -21.769 1.00 75.75 90 TYR A N 1
ATOM 701 C CA . TYR A 1 90 ? 16.562 2.237 -20.736 1.00 75.75 90 TYR A CA 1
ATOM 702 C C . TYR A 1 90 ? 15.879 1.030 -21.362 1.00 75.75 90 TYR A C 1
ATOM 704 O O . TYR A 1 90 ? 15.067 1.156 -22.276 1.00 75.75 90 TYR A O 1
ATOM 712 N N . ASP A 1 91 ? 16.228 -0.150 -20.871 1.00 85.38 91 ASP A N 1
ATOM 713 C CA . ASP A 1 91 ? 15.626 -1.388 -21.342 1.00 85.38 91 ASP A CA 1
ATOM 714 C C . ASP A 1 91 ? 14.199 -1.566 -20.793 1.00 85.38 91 ASP A C 1
ATOM 716 O O . ASP A 1 91 ? 13.756 -0.819 -19.913 1.00 85.38 91 ASP A O 1
ATOM 720 N N . GLY A 1 92 ? 13.457 -2.541 -21.327 1.00 88.81 92 GLY A N 1
ATOM 721 C CA . GLY A 1 92 ? 12.029 -2.698 -21.044 1.00 88.81 92 GLY A CA 1
ATOM 722 C C . GLY A 1 92 ? 11.716 -2.843 -19.552 1.00 88.81 92 GLY A C 1
ATOM 723 O O . GLY A 1 92 ? 10.770 -2.224 -19.062 1.00 88.81 92 GLY A O 1
ATOM 724 N N . LEU A 1 93 ? 12.543 -3.588 -18.807 1.00 91.00 93 LEU A N 1
ATOM 725 C CA . LEU A 1 93 ? 12.374 -3.752 -17.360 1.00 91.00 93 LEU A CA 1
ATOM 726 C C . LEU A 1 93 ? 12.656 -2.454 -16.599 1.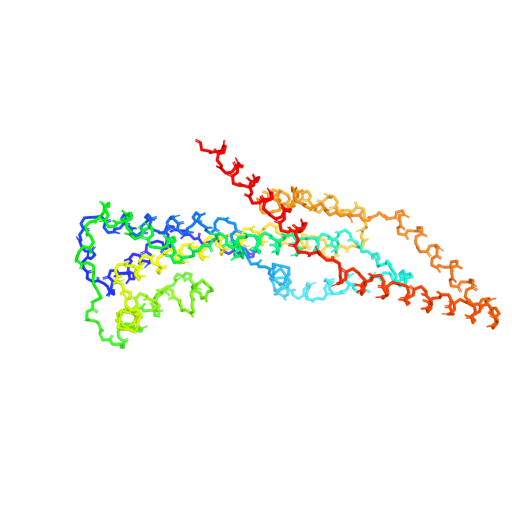00 91.00 93 LEU A C 1
ATOM 728 O O . LEU A 1 93 ? 11.934 -2.132 -15.656 1.00 91.00 93 LEU A O 1
ATOM 732 N N . CYS A 1 94 ? 13.681 -1.696 -16.992 1.00 87.62 94 CYS A N 1
ATOM 733 C CA . CYS A 1 94 ? 14.003 -0.437 -16.332 1.00 87.62 94 CYS A CA 1
ATOM 734 C C . CYS A 1 94 ? 12.898 0.612 -16.538 1.00 87.62 94 CYS A C 1
ATOM 736 O O . CYS A 1 94 ? 12.484 1.252 -15.570 1.00 87.62 94 CYS A O 1
ATOM 738 N N . ILE A 1 95 ? 12.365 0.739 -17.761 1.00 88.38 95 ILE A N 1
ATOM 739 C CA . ILE A 1 95 ? 11.223 1.626 -18.051 1.00 88.38 95 ILE A CA 1
ATOM 740 C C . ILE A 1 95 ? 9.996 1.193 -17.250 1.00 88.38 95 ILE A C 1
ATOM 742 O O . ILE A 1 95 ? 9.351 2.028 -16.617 1.00 88.38 95 ILE A O 1
ATOM 746 N N . PHE A 1 96 ? 9.699 -0.109 -17.227 1.00 93.00 96 PHE A N 1
ATOM 747 C CA . PHE A 1 96 ? 8.597 -0.647 -16.436 1.00 93.00 96 PHE A CA 1
ATOM 748 C C . PHE A 1 96 ? 8.748 -0.310 -14.945 1.00 93.00 96 PHE A C 1
ATOM 750 O O . PHE A 1 96 ? 7.801 0.183 -14.340 1.00 93.00 96 PHE A O 1
ATOM 757 N N . ASN A 1 97 ? 9.938 -0.492 -14.365 1.00 91.00 97 ASN A N 1
ATOM 758 C CA . ASN A 1 97 ? 10.207 -0.168 -12.963 1.00 91.00 97 ASN A CA 1
ATOM 759 C C . ASN A 1 97 ? 10.012 1.321 -12.652 1.00 91.00 97 ASN A C 1
ATOM 761 O O . ASN A 1 97 ? 9.373 1.668 -11.660 1.00 91.00 97 ASN A O 1
ATOM 765 N N . MET A 1 98 ? 10.532 2.206 -13.507 1.00 88.25 98 MET A N 1
ATOM 766 C CA . MET A 1 98 ? 10.351 3.653 -13.353 1.00 88.25 98 MET A CA 1
ATOM 767 C C . MET A 1 98 ? 8.874 4.046 -13.437 1.00 88.25 98 MET A C 1
ATOM 769 O O . MET A 1 98 ? 8.387 4.803 -12.597 1.00 88.25 98 MET A O 1
ATOM 773 N N . TRP A 1 99 ? 8.156 3.499 -14.420 1.00 92.62 99 TRP A N 1
ATOM 774 C CA . TRP A 1 99 ? 6.734 3.758 -14.602 1.00 92.62 99 TRP A CA 1
ATOM 775 C C . TRP A 1 99 ? 5.901 3.248 -13.422 1.00 92.62 99 TRP A C 1
ATOM 777 O O . TRP A 1 99 ? 5.121 4.024 -12.882 1.00 92.62 99 TRP A O 1
ATOM 787 N N . VAL A 1 100 ? 6.095 2.001 -12.968 1.00 93.06 100 VAL A N 1
ATOM 788 C CA . VAL A 1 100 ? 5.377 1.448 -11.805 1.00 93.06 100 VAL A CA 1
ATOM 789 C C . VAL A 1 100 ? 5.618 2.304 -10.566 1.00 93.06 100 VAL A C 1
ATOM 791 O O . VAL A 1 100 ? 4.658 2.677 -9.898 1.00 93.06 100 VAL A O 1
ATOM 794 N N . GLY A 1 101 ? 6.872 2.662 -10.270 1.00 90.88 101 GLY A N 1
ATOM 795 C CA . GLY A 1 101 ? 7.188 3.508 -9.116 1.00 90.88 101 GLY A CA 1
ATOM 796 C C . GLY A 1 101 ? 6.474 4.857 -9.175 1.00 90.88 101 GLY A C 1
ATOM 797 O O . GLY A 1 101 ? 5.849 5.272 -8.204 1.00 90.88 101 GLY A O 1
ATOM 798 N N . SER A 1 102 ? 6.500 5.517 -10.337 1.00 90.06 102 SER A N 1
ATOM 799 C CA . SER A 1 102 ? 5.808 6.794 -10.515 1.00 90.06 102 SER A CA 1
ATOM 800 C C . SER A 1 102 ? 4.289 6.648 -10.425 1.00 90.06 102 SER A C 1
ATOM 802 O O . SER A 1 102 ? 3.647 7.423 -9.728 1.00 90.06 102 SER A O 1
ATOM 804 N N . ALA A 1 103 ? 3.702 5.675 -11.121 1.00 90.62 103 ALA A N 1
ATOM 805 C CA . ALA A 1 103 ? 2.255 5.542 -11.239 1.00 90.62 103 ALA A CA 1
ATOM 806 C C . ALA A 1 103 ? 1.595 5.086 -9.929 1.00 90.62 103 ALA A C 1
ATOM 808 O O . ALA A 1 103 ? 0.530 5.581 -9.571 1.00 90.62 103 ALA A O 1
ATOM 809 N N . ILE A 1 104 ? 2.240 4.191 -9.176 1.00 90.81 104 ILE A N 1
ATOM 810 C CA . ILE A 1 104 ? 1.750 3.765 -7.858 1.00 90.81 104 ILE A CA 1
ATOM 811 C C . ILE A 1 104 ? 1.845 4.907 -6.843 1.00 90.81 104 ILE A C 1
ATOM 813 O O . ILE A 1 104 ? 0.934 5.081 -6.036 1.00 90.81 104 ILE A O 1
ATOM 817 N N . ARG A 1 105 ? 2.892 5.735 -6.925 1.00 89.00 105 ARG A N 1
ATOM 818 C CA . ARG A 1 105 ? 3.005 6.948 -6.111 1.00 89.00 105 ARG A CA 1
ATOM 819 C C . ARG A 1 105 ? 1.884 7.952 -6.409 1.00 89.00 105 ARG A C 1
ATOM 821 O O . ARG A 1 105 ? 1.342 8.528 -5.474 1.00 89.00 105 ARG A O 1
ATOM 828 N N . GLU A 1 106 ? 1.499 8.137 -7.673 1.00 87.75 106 GLU A N 1
ATOM 829 C CA . GLU A 1 106 ? 0.339 8.976 -8.029 1.00 87.75 106 GLU A CA 1
ATOM 830 C C . GLU A 1 106 ? -0.967 8.438 -7.426 1.00 87.75 106 GLU A C 1
ATOM 832 O O . GLU A 1 106 ? -1.736 9.202 -6.844 1.00 87.75 106 GLU A O 1
ATOM 837 N N . ILE A 1 107 ? -1.201 7.120 -7.491 1.00 88.69 107 ILE A N 1
ATOM 838 C CA . ILE A 1 107 ? -2.373 6.492 -6.855 1.00 88.69 107 ILE A CA 1
ATOM 839 C C . ILE A 1 107 ? -2.353 6.723 -5.341 1.00 88.69 107 ILE A C 1
ATOM 841 O O . ILE A 1 107 ? -3.375 7.104 -4.770 1.00 88.69 107 ILE A O 1
ATOM 845 N N . HIS A 1 108 ? -1.197 6.537 -4.697 1.00 88.38 108 HIS A N 1
ATOM 846 C CA . HIS A 1 108 ? -1.035 6.813 -3.273 1.00 88.38 108 HIS A CA 1
ATOM 847 C C . HIS A 1 108 ? -1.408 8.261 -2.940 1.00 88.38 108 HIS A C 1
ATOM 849 O O . HIS A 1 108 ? -2.270 8.475 -2.093 1.00 88.38 108 HIS A O 1
ATOM 855 N N . HIS A 1 109 ? -0.811 9.249 -3.615 1.00 85.12 109 HIS A N 1
ATOM 856 C CA . HIS A 1 109 ? -1.106 10.660 -3.356 1.00 85.12 109 HIS A CA 1
ATOM 857 C C . HIS A 1 109 ? -2.577 10.997 -3.607 1.00 85.12 109 HIS A C 1
ATOM 859 O O . HIS A 1 109 ? -3.183 11.704 -2.806 1.00 85.12 109 HIS A O 1
ATOM 865 N N . GLY A 1 110 ? -3.180 10.456 -4.668 1.00 83.75 110 GLY A N 1
ATOM 866 C CA . GLY A 1 110 ? -4.608 10.628 -4.929 1.00 83.75 110 GLY A CA 1
ATOM 867 C C . GLY A 1 110 ? -5.492 10.052 -3.818 1.00 83.75 110 GLY A C 1
ATOM 868 O O . GLY A 1 110 ? -6.542 10.616 -3.517 1.00 83.75 110 GLY A O 1
ATOM 869 N N . ALA A 1 111 ? -5.063 8.961 -3.178 1.00 82.75 111 ALA A N 1
ATOM 870 C CA . ALA A 1 111 ? -5.793 8.321 -2.089 1.00 82.75 111 ALA A CA 1
ATOM 871 C C . ALA A 1 111 ? -5.583 8.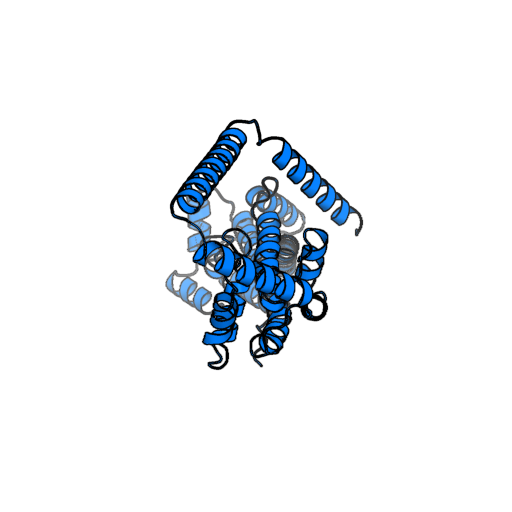998 -0.721 1.00 82.75 111 ALA A C 1
ATOM 873 O O . ALA A 1 111 ? -6.519 9.036 0.074 1.00 82.75 111 ALA A O 1
ATOM 874 N N . THR A 1 112 ? -4.383 9.515 -0.431 1.00 79.25 112 THR A N 1
ATOM 875 C CA . THR A 1 112 ? -4.011 10.019 0.908 1.00 79.25 112 THR A CA 1
ATOM 876 C C . THR A 1 112 ? -3.975 11.540 1.020 1.00 79.25 112 THR A C 1
ATOM 878 O O . THR A 1 112 ? -4.182 12.077 2.104 1.00 79.25 112 THR A O 1
ATOM 881 N N . SER A 1 113 ? -3.711 12.245 -0.081 1.00 73.69 113 SER A N 1
ATOM 882 C CA . SER A 1 113 ? -3.519 13.704 -0.118 1.00 73.69 113 SER A CA 1
ATOM 883 C C . SER A 1 113 ? -4.700 14.440 -0.750 1.00 73.69 113 SER A C 1
ATOM 885 O O . SER A 1 113 ? -4.580 15.612 -1.106 1.00 73.69 113 SER A O 1
ATOM 887 N N . ASN A 1 114 ? -5.842 13.766 -0.913 1.00 72.00 114 ASN A N 1
ATOM 888 C CA . ASN A 1 114 ? -7.048 14.400 -1.420 1.00 72.00 114 ASN A CA 1
ATOM 889 C C . ASN A 1 114 ? -7.506 15.488 -0.425 1.00 72.00 114 ASN A C 1
ATOM 891 O O . ASN A 1 114 ? -7.880 15.146 0.695 1.00 72.00 114 ASN A O 1
ATOM 895 N N . PRO A 1 115 ? -7.523 16.780 -0.807 1.00 64.62 115 PRO A N 1
ATOM 896 C CA . PRO A 1 115 ? -7.932 17.864 0.087 1.00 64.62 115 PRO A CA 1
ATOM 897 C C . PRO A 1 115 ? -9.409 17.783 0.505 1.00 64.62 115 PRO A C 1
ATOM 899 O O . PRO A 1 115 ? -9.809 18.436 1.467 1.00 64.62 115 PRO A O 1
ATOM 902 N N . GLU A 1 116 ? -10.222 17.000 -0.209 1.00 69.44 116 GLU A N 1
ATOM 903 C CA . GLU A 1 116 ? -11.612 16.712 0.154 1.00 69.44 116 GLU A CA 1
ATOM 904 C C . GLU A 1 116 ? -11.731 15.552 1.154 1.00 69.44 116 GLU A C 1
ATOM 906 O O . GLU A 1 116 ? -12.769 15.406 1.799 1.00 69.44 116 GLU A O 1
ATOM 911 N N . TRP A 1 117 ? -10.680 14.739 1.315 1.00 75.38 117 TRP A N 1
ATOM 912 C CA . TRP A 1 117 ? -10.652 13.673 2.308 1.00 75.38 117 TRP A CA 1
ATOM 913 C C . TRP A 1 117 ? -10.305 14.248 3.682 1.00 75.38 117 TRP A C 1
ATOM 915 O O . TRP A 1 117 ? -9.217 14.774 3.913 1.00 75.38 117 TRP A O 1
ATOM 925 N N . ASN A 1 118 ? -11.254 14.152 4.612 1.00 82.06 118 ASN A N 1
ATOM 926 C CA . ASN A 1 118 ? -11.090 14.615 5.983 1.00 82.06 118 ASN A CA 1
ATOM 927 C C . ASN A 1 118 ? -11.394 13.472 6.953 1.00 82.06 118 ASN A C 1
ATOM 929 O O . ASN A 1 118 ? -12.556 13.174 7.241 1.00 82.06 118 ASN A O 1
ATOM 933 N N . TYR A 1 119 ? -10.326 12.880 7.487 1.00 84.88 119 TYR A N 1
ATOM 934 C CA . TYR A 1 119 ? -10.395 11.777 8.440 1.00 84.88 119 TYR A CA 1
ATOM 935 C C . TYR A 1 119 ? -11.293 12.084 9.650 1.00 84.88 119 TYR A C 1
ATOM 937 O O . TYR A 1 119 ? -12.122 11.260 10.033 1.00 84.88 119 TYR A O 1
ATOM 945 N N . GLU A 1 120 ? -11.183 13.277 10.243 1.00 86.19 120 GLU A N 1
ATOM 946 C CA . GLU A 1 120 ? -11.992 13.645 11.410 1.00 86.19 120 GLU A CA 1
ATOM 947 C C . GLU A 1 120 ? -13.483 13.723 11.065 1.00 86.19 120 GLU A C 1
ATOM 949 O O . GLU A 1 120 ? -14.326 13.269 11.842 1.00 86.19 120 GLU A O 1
ATOM 954 N N . SER A 1 121 ? -13.823 14.275 9.896 1.00 87.69 121 SER A N 1
ATOM 955 C CA . SER A 1 121 ? -15.209 14.343 9.425 1.00 87.69 121 SER A CA 1
ATOM 956 C C . SER A 1 121 ? -15.787 12.945 9.215 1.00 87.69 121 SER A C 1
ATOM 958 O O . SER A 1 121 ? -16.869 12.651 9.724 1.00 87.69 121 SER A O 1
ATOM 960 N N . GLU A 1 122 ? -15.046 12.057 8.548 1.00 89.62 122 GLU A N 1
ATOM 961 C CA . GLU A 1 122 ? -15.476 10.675 8.304 1.00 89.62 122 GLU A CA 1
ATOM 962 C C . GLU A 1 122 ? -15.666 9.891 9.604 1.00 89.62 122 GLU A C 1
ATOM 964 O O . GLU A 1 122 ? -16.700 9.246 9.794 1.00 89.62 122 GLU A O 1
ATOM 969 N N . VAL A 1 123 ? -14.725 9.995 10.548 1.00 91.75 123 VAL A N 1
ATOM 970 C CA . VAL A 1 123 ? -14.846 9.348 11.862 1.00 91.75 123 VAL A CA 1
ATOM 971 C C . VAL A 1 123 ? -16.044 9.896 12.636 1.00 91.75 123 VAL A C 1
ATOM 973 O O . VAL A 1 123 ? -16.763 9.126 13.277 1.00 91.75 123 VAL A O 1
ATOM 976 N N . ASN A 1 124 ? -16.315 11.200 12.570 1.00 91.88 124 ASN A N 1
ATOM 977 C CA . ASN A 1 124 ? -17.469 11.805 13.236 1.00 91.88 124 ASN A CA 1
ATOM 978 C C . ASN A 1 124 ? -18.801 11.346 12.624 1.00 91.88 124 ASN A C 1
ATOM 980 O O . ASN A 1 124 ? -19.732 10.986 13.355 1.00 91.88 124 ASN A O 1
ATOM 984 N N . GLU A 1 125 ? -18.902 11.319 11.296 1.00 93.69 125 GLU A N 1
ATOM 985 C CA . GLU A 1 125 ? -20.074 10.809 10.582 1.00 93.69 125 GLU A CA 1
ATOM 986 C C . GLU A 1 125 ? -20.310 9.327 10.879 1.00 93.69 125 GLU A C 1
ATOM 988 O O . GLU A 1 125 ? -21.423 8.935 11.256 1.00 93.69 125 GLU A O 1
ATOM 993 N N . LEU A 1 126 ? -19.251 8.518 10.806 1.00 95.56 126 LEU A N 1
ATOM 994 C CA . LEU A 1 126 ? -19.291 7.097 11.123 1.00 95.56 126 LEU A CA 1
ATOM 995 C C . LEU A 1 126 ? -19.693 6.872 12.582 1.00 95.56 126 LEU A C 1
ATOM 997 O O . LEU A 1 126 ? -20.585 6.072 12.856 1.00 95.56 126 LEU A O 1
ATOM 1001 N N . THR A 1 127 ? -19.136 7.638 13.519 1.00 94.25 127 THR A N 1
ATOM 1002 C CA . THR A 1 127 ? -19.501 7.571 14.941 1.00 94.25 127 THR A CA 1
ATOM 1003 C C . THR A 1 127 ? -20.985 7.855 15.150 1.00 94.25 127 THR A C 1
ATOM 1005 O O . THR A 1 127 ? -21.663 7.132 15.883 1.00 94.25 127 THR A O 1
ATOM 1008 N N . ASN A 1 128 ? -21.523 8.889 14.500 1.00 93.12 128 ASN A N 1
ATOM 1009 C CA . ASN A 1 128 ? -22.942 9.228 14.594 1.00 93.12 128 ASN A CA 1
ATOM 1010 C C . ASN A 1 128 ? -23.833 8.138 13.989 1.00 93.12 128 ASN A C 1
ATOM 1012 O O . ASN A 1 128 ? -24.876 7.815 14.563 1.00 93.12 128 ASN A O 1
ATOM 1016 N N . LYS A 1 129 ? -23.421 7.544 12.863 1.00 94.31 129 LYS A N 1
ATOM 1017 C CA . LYS A 1 129 ? -24.102 6.397 12.250 1.00 94.31 129 LYS A CA 1
ATOM 1018 C C . LYS A 1 129 ? -24.122 5.201 13.206 1.00 94.31 129 LYS A C 1
ATOM 1020 O O . LYS A 1 129 ? -25.191 4.649 13.459 1.00 94.31 129 LYS A O 1
ATOM 1025 N N . MET A 1 130 ? -22.978 4.857 13.794 1.00 93.88 130 MET A N 1
ATOM 1026 C CA . MET A 1 130 ? -22.847 3.727 14.717 1.00 93.88 130 MET A CA 1
ATOM 1027 C C . MET A 1 130 ? -23.671 3.918 15.994 1.00 93.88 130 MET A C 1
ATOM 1029 O O . MET A 1 130 ? -24.374 3.001 16.401 1.00 93.88 130 MET A O 1
ATOM 1033 N N . LYS A 1 131 ? -23.687 5.124 16.579 1.00 90.62 131 LYS A N 1
ATOM 1034 C CA . LYS A 1 131 ? -24.523 5.444 17.754 1.00 90.62 131 LYS A CA 1
ATOM 1035 C C . LYS A 1 131 ? -26.029 5.308 17.499 1.00 90.62 131 LYS A C 1
ATOM 1037 O O . LYS A 1 131 ? -26.780 5.088 18.441 1.00 90.62 131 LYS A O 1
ATOM 1042 N N . ARG A 1 132 ? -26.487 5.491 16.254 1.00 89.94 132 ARG A N 1
ATOM 1043 C CA . ARG A 1 132 ? -27.901 5.302 15.877 1.00 89.94 132 ARG A CA 1
ATOM 1044 C C . ARG A 1 132 ? -28.244 3.834 15.640 1.00 89.94 132 ARG A C 1
ATOM 1046 O O . ARG A 1 132 ? -29.378 3.441 15.887 1.00 89.94 132 ARG A O 1
ATOM 1053 N N . ALA A 1 133 ? -27.290 3.064 15.122 1.00 90.62 133 ALA A N 1
ATOM 1054 C CA . ALA A 1 133 ? -27.477 1.657 14.785 1.00 90.62 133 ALA A CA 1
ATOM 1055 C C . ALA A 1 133 ? -27.312 0.724 15.996 1.00 90.62 133 ALA A C 1
ATOM 1057 O O . ALA A 1 133 ? -27.964 -0.315 16.055 1.00 90.62 133 ALA A O 1
ATOM 1058 N N . TYR A 1 134 ? -26.472 1.105 16.963 1.00 90.00 134 TYR A N 1
ATOM 1059 C CA . TYR A 1 134 ? -26.041 0.247 18.063 1.00 90.00 134 TYR A CA 1
ATOM 1060 C C . TYR A 1 134 ? -26.181 0.931 19.430 1.00 90.00 134 TYR A C 1
ATOM 1062 O O . TYR A 1 134 ? -25.970 2.138 19.571 1.00 90.00 134 TYR A O 1
ATOM 1070 N N . GLU A 1 135 ? -26.489 0.151 20.471 1.00 84.38 135 GLU A N 1
ATOM 1071 C CA . GLU A 1 135 ? -26.531 0.635 21.856 1.00 84.38 135 GLU A CA 1
ATOM 1072 C C . GLU A 1 135 ? -25.110 0.720 22.443 1.00 84.38 135 GLU A C 1
ATOM 1074 O O . GLU A 1 135 ? -24.602 -0.213 23.061 1.00 84.38 135 GLU A O 1
ATOM 1079 N N . LEU A 1 136 ? -24.450 1.864 22.227 1.00 83.69 136 LEU A N 1
ATOM 1080 C CA . LEU A 1 136 ? -23.048 2.094 22.615 1.00 83.69 136 LEU A CA 1
ATOM 1081 C C . LEU A 1 136 ? -22.879 2.854 23.944 1.00 83.69 136 LEU A C 1
ATOM 1083 O O . LEU A 1 136 ? -21.764 3.212 24.315 1.00 83.69 136 LEU A O 1
ATOM 1087 N N . SER A 1 137 ? -23.965 3.123 24.673 1.00 75.88 137 SER A N 1
ATOM 1088 C CA . SER A 1 137 ? -23.960 3.907 25.923 1.00 75.88 137 SER A CA 1
ATOM 1089 C C . SER A 1 137 ? -23.151 3.258 27.055 1.00 75.88 137 SER A C 1
ATOM 1091 O O . SER A 1 137 ? -22.676 3.952 27.954 1.00 75.88 137 SER A O 1
ATOM 1093 N N . GLY A 1 138 ? -22.981 1.934 27.008 1.00 81.06 138 GLY A N 1
ATOM 1094 C CA . GLY A 1 138 ? -22.179 1.168 27.959 1.00 81.06 138 GLY A CA 1
ATOM 1095 C C . GLY A 1 138 ? -20.688 1.098 27.628 1.00 81.06 138 GLY A C 1
ATOM 1096 O O . GLY A 1 138 ? -19.922 0.677 28.494 1.00 81.06 138 GLY A O 1
ATOM 1097 N N . LEU A 1 139 ? -20.277 1.498 26.416 1.00 89.00 139 LEU A N 1
ATOM 1098 C CA . LEU A 1 139 ? -18.898 1.364 25.953 1.00 89.00 139 LEU A CA 1
ATOM 1099 C C . LEU A 1 139 ? -17.991 2.355 26.686 1.00 89.00 139 LEU A C 1
ATOM 1101 O O . LEU A 1 139 ? -18.106 3.572 26.517 1.00 89.00 139 LEU A O 1
ATOM 1105 N N . ARG A 1 140 ? -17.081 1.833 27.508 1.00 91.94 140 ARG A N 1
ATOM 1106 C CA . ARG A 1 140 ? -16.170 2.650 28.318 1.00 91.94 140 ARG A CA 1
ATOM 1107 C C . ARG A 1 140 ? -14.840 1.943 28.563 1.00 91.94 140 ARG A C 1
ATOM 1109 O O . ARG A 1 140 ? -14.820 0.711 28.603 1.00 91.94 140 ARG A O 1
ATOM 1116 N N . PRO A 1 141 ? -13.748 2.694 28.778 1.00 93.69 141 PRO A N 1
ATOM 1117 C CA . PRO A 1 141 ? -12.465 2.097 29.113 1.00 93.69 141 PRO A CA 1
ATOM 1118 C C . PRO A 1 141 ? -12.572 1.240 30.376 1.00 93.69 141 PRO A C 1
ATOM 1120 O O . PRO A 1 141 ? -13.067 1.699 31.413 1.00 93.69 141 PRO A O 1
ATOM 1123 N N . LYS A 1 142 ? -12.101 -0.004 30.303 1.00 94.69 142 LYS A N 1
ATOM 1124 C CA . LYS A 1 142 ? -12.078 -0.905 31.455 1.00 94.69 142 LYS A CA 1
ATOM 1125 C C . LYS A 1 142 ? -10.977 -0.488 32.423 1.00 94.69 142 LYS A C 1
ATOM 1127 O O . LYS A 1 142 ? -9.909 -0.017 32.031 1.00 94.69 142 LYS A O 1
ATOM 1132 N N . ARG A 1 143 ? -11.199 -0.700 33.721 1.00 92.12 143 ARG A N 1
ATOM 1133 C CA . ARG A 1 143 ? -10.171 -0.466 34.750 1.00 92.12 143 ARG A CA 1
ATOM 1134 C C . ARG A 1 143 ? -9.161 -1.612 34.768 1.00 92.12 143 ARG A C 1
ATOM 1136 O O . ARG A 1 143 ? -9.290 -2.546 35.554 1.00 92.12 143 ARG A O 1
ATOM 1143 N N . VAL A 1 144 ? -8.160 -1.520 33.900 1.00 91.56 144 VAL A N 1
ATOM 1144 C CA . VAL A 1 144 ? -7.062 -2.488 33.769 1.00 91.56 144 VAL A CA 1
ATOM 1145 C C . VAL A 1 144 ? -5.750 -1.824 34.223 1.00 91.56 144 VAL A C 1
ATOM 1147 O O . VAL A 1 144 ? -5.487 -0.701 33.792 1.00 91.56 144 VAL A O 1
ATOM 1150 N N . PRO A 1 145 ? -4.920 -2.445 35.087 1.00 94.19 145 PRO A N 1
ATOM 1151 C CA . PRO A 1 145 ? -3.603 -1.905 35.452 1.00 94.19 145 PRO A CA 1
ATOM 1152 C C . PRO A 1 145 ? -2.701 -1.690 34.229 1.00 94.19 145 PRO A C 1
ATOM 1154 O O . PRO A 1 145 ? -2.802 -2.433 33.256 1.00 94.19 145 PRO A O 1
ATOM 1157 N N . VAL A 1 146 ? -1.804 -0.702 34.271 1.00 91.69 146 VAL A N 1
ATOM 1158 C CA . VAL A 1 146 ? -0.959 -0.328 33.117 1.00 91.69 146 VAL A CA 1
ATOM 1159 C C . VAL A 1 146 ? -0.078 -1.494 32.655 1.00 91.69 146 VAL A C 1
ATOM 1161 O O . VAL A 1 146 ? 0.064 -1.720 31.456 1.00 91.69 146 VAL A O 1
ATOM 1164 N N . GLU A 1 147 ? 0.461 -2.279 33.587 1.00 94.69 147 GLU A N 1
ATOM 1165 C CA . GLU A 1 147 ? 1.281 -3.456 33.278 1.00 94.69 147 GLU A CA 1
ATOM 1166 C C . GLU A 1 147 ? 0.480 -4.534 32.538 1.00 94.69 147 GLU A C 1
ATOM 1168 O O . GLU A 1 147 ? 1.008 -5.228 31.667 1.00 94.69 147 GLU A O 1
ATOM 1173 N N . GLU A 1 148 ? -0.804 -4.666 32.871 1.00 95.44 148 GLU A N 1
ATOM 1174 C CA . GLU A 1 148 ? -1.704 -5.604 32.210 1.00 95.44 148 GLU A CA 1
ATOM 1175 C C . GLU A 1 148 ? -2.118 -5.085 30.828 1.00 95.44 148 GLU A C 1
ATOM 1177 O O . GLU A 1 148 ? -2.081 -5.849 29.870 1.00 95.44 148 GLU A O 1
ATOM 1182 N N . GLN A 1 149 ? -2.396 -3.781 30.682 1.00 93.56 149 GLN A N 1
ATOM 1183 C CA . GLN A 1 149 ? -2.642 -3.156 29.371 1.00 93.56 149 GLN A CA 1
ATOM 1184 C C . GLN A 1 149 ? -1.472 -3.414 28.408 1.00 93.56 149 GLN A C 1
ATOM 1186 O O . GLN A 1 149 ? -1.686 -3.821 27.268 1.00 93.56 149 GLN A O 1
ATOM 1191 N N . GLN A 1 150 ? -0.230 -3.255 28.882 1.00 93.06 150 GLN A N 1
ATOM 1192 C CA . GLN A 1 150 ? 0.969 -3.535 28.089 1.00 93.06 150 GLN A CA 1
ATOM 1193 C C . GLN A 1 150 ? 1.065 -5.012 27.683 1.00 93.06 150 GLN A C 1
ATOM 1195 O O . GLN A 1 150 ? 1.474 -5.320 26.563 1.00 93.06 150 GLN A O 1
ATOM 1200 N N . ARG A 1 151 ? 0.703 -5.941 28.580 1.00 95.06 151 ARG A N 1
ATOM 1201 C CA . ARG A 1 151 ? 0.697 -7.376 28.267 1.00 95.06 151 ARG A CA 1
ATOM 1202 C C . ARG A 1 151 ? -0.313 -7.695 27.167 1.00 95.06 151 ARG A C 1
ATOM 1204 O O . ARG A 1 151 ? 0.049 -8.401 26.230 1.00 95.06 151 ARG A O 1
ATOM 1211 N N . ILE A 1 152 ? -1.531 -7.164 27.278 1.00 94.44 152 ILE A N 1
ATOM 1212 C CA . ILE A 1 152 ? -2.608 -7.343 26.295 1.00 94.44 152 ILE A CA 1
ATOM 1213 C C . ILE A 1 152 ? -2.175 -6.782 24.935 1.00 94.44 152 ILE A C 1
ATOM 1215 O O . ILE A 1 152 ? -2.244 -7.481 23.927 1.00 94.44 152 ILE A O 1
ATOM 1219 N N . MET A 1 153 ? -1.623 -5.565 24.913 1.00 91.56 153 MET A N 1
ATOM 1220 C CA . MET A 1 153 ? -1.098 -4.944 23.694 1.00 91.56 153 MET A CA 1
ATOM 1221 C C . MET A 1 153 ? -0.009 -5.804 23.033 1.00 91.56 153 MET A C 1
ATOM 1223 O O . MET A 1 153 ? -0.086 -6.093 21.846 1.00 91.56 153 MET A O 1
ATOM 1227 N N . ASN A 1 154 ? 0.964 -6.301 23.803 1.00 90.25 154 ASN A N 1
ATOM 1228 C CA . ASN A 1 154 ? 2.036 -7.162 23.282 1.00 90.25 154 ASN A CA 1
ATOM 1229 C C . ASN A 1 154 ? 1.537 -8.541 22.794 1.00 90.25 154 ASN A C 1
ATOM 1231 O O . ASN A 1 154 ? 2.225 -9.225 22.018 1.00 90.25 154 ASN A O 1
ATOM 1235 N N . ALA A 1 155 ? 0.380 -8.985 23.292 1.00 91.75 155 ALA A N 1
ATOM 1236 C CA . ALA A 1 155 ? -0.272 -10.221 22.880 1.00 91.75 155 ALA A CA 1
ATOM 1237 C C . ALA A 1 155 ? -1.034 -10.067 21.555 1.00 91.75 155 ALA A C 1
ATOM 1239 O O . ALA A 1 155 ? -1.237 -11.072 20.875 1.00 91.75 155 ALA A O 1
ATOM 1240 N N . TYR A 1 156 ? -1.382 -8.841 21.147 1.00 91.12 156 TYR A N 1
ATOM 1241 C CA . TYR A 1 156 ? -1.942 -8.575 19.827 1.00 91.12 156 TYR A CA 1
ATOM 1242 C C . TYR A 1 156 ? -0.927 -8.957 18.739 1.00 91.12 156 TYR A C 1
ATOM 1244 O O . TYR A 1 156 ? 0.178 -8.420 18.680 1.00 91.12 156 TYR A O 1
ATOM 1252 N N . LYS A 1 157 ? -1.281 -9.941 17.904 1.00 87.25 157 LYS A N 1
ATOM 1253 C CA . LYS A 1 157 ? -0.459 -10.430 16.776 1.00 87.25 157 LYS A CA 1
ATOM 1254 C C . LYS A 1 157 ? -1.043 -10.060 15.413 1.00 87.25 157 LYS A C 1
ATOM 1256 O O . LYS A 1 157 ? -0.698 -10.696 14.420 1.00 87.25 157 LYS A O 1
ATOM 1261 N N . GLY A 1 158 ? -1.953 -9.089 15.397 1.00 84.81 158 GLY A N 1
ATOM 1262 C CA . GLY A 1 158 ? -2.497 -8.537 14.168 1.00 84.81 158 GLY A CA 1
ATOM 1263 C C . GLY A 1 158 ? -1.515 -7.592 13.488 1.00 84.81 158 GLY A C 1
ATOM 1264 O O . GLY A 1 158 ? -0.345 -7.479 13.865 1.00 84.81 158 GLY A O 1
ATOM 1265 N N . VAL A 1 159 ? -2.015 -6.911 12.471 1.00 83.12 159 VAL A N 1
ATOM 1266 C CA . VAL A 1 159 ? -1.254 -5.946 11.684 1.00 83.12 159 VAL A CA 1
ATOM 1267 C C . VAL A 1 159 ? -0.996 -4.683 12.528 1.00 83.12 159 VAL A C 1
ATOM 1269 O O . VAL A 1 159 ? -1.895 -4.178 13.191 1.00 83.12 159 VAL A O 1
ATOM 1272 N N . ASP A 1 160 ? 0.236 -4.172 12.541 1.00 69.75 160 ASP A N 1
ATOM 1273 C CA . ASP A 1 160 ? 0.621 -3.042 13.403 1.00 69.75 160 ASP A CA 1
ATOM 1274 C C . ASP A 1 160 ? 0.474 -1.693 12.672 1.00 69.75 160 ASP A C 1
ATOM 1276 O O . ASP A 1 160 ? 1.274 -1.390 11.786 1.00 69.75 160 ASP A O 1
ATOM 1280 N N . SER A 1 161 ? -0.576 -0.920 12.982 1.00 60.72 161 SER A N 1
ATOM 1281 C CA . SER A 1 161 ? -0.995 0.297 12.262 1.00 60.72 161 SER A CA 1
ATOM 1282 C C . SER A 1 161 ? -0.375 1.595 12.802 1.00 60.72 161 SER A C 1
ATOM 1284 O O . SER A 1 161 ? -0.899 2.155 13.759 1.00 60.72 161 SER A O 1
ATOM 1286 N N . SER A 1 162 ? 0.682 2.135 12.183 1.00 55.12 162 SER A N 1
ATOM 1287 C CA . SER A 1 162 ? 1.360 3.356 12.684 1.00 55.12 162 SER A CA 1
ATOM 1288 C C . SER A 1 162 ? 1.297 4.597 11.778 1.00 55.12 162 SER A C 1
ATOM 1290 O O . SER A 1 162 ? 1.894 5.616 12.111 1.00 55.12 162 SER A O 1
ATOM 1292 N N . GLU A 1 163 ? 0.654 4.538 10.607 1.00 55.00 163 GLU A N 1
ATOM 1293 C CA . GLU A 1 163 ? 0.757 5.626 9.609 1.00 55.00 163 GLU A CA 1
ATOM 1294 C C . GLU A 1 163 ? -0.484 6.524 9.508 1.00 55.00 163 GLU A C 1
ATOM 1296 O O . GLU A 1 163 ? -0.346 7.714 9.247 1.00 55.00 163 GLU A O 1
ATOM 1301 N N . VAL A 1 164 ? -1.693 5.996 9.743 1.00 50.62 164 VAL A N 1
ATOM 1302 C CA . VAL A 1 164 ? -2.936 6.805 9.780 1.00 50.62 164 VAL A CA 1
ATOM 1303 C C . VAL A 1 164 ? -3.119 7.466 11.154 1.00 50.62 164 VAL A C 1
ATOM 1305 O O . VAL A 1 164 ? -3.838 8.451 11.300 1.00 50.62 164 VAL A O 1
ATOM 1308 N N . CYS A 1 165 ? -2.417 6.957 12.167 1.00 50.16 165 CYS A N 1
ATOM 1309 C CA . CYS A 1 165 ? -2.322 7.477 13.525 1.00 50.16 165 CYS A CA 1
ATOM 1310 C C . CYS A 1 165 ? -0.923 7.145 14.061 1.00 50.16 165 CYS A C 1
ATOM 1312 O O . CYS A 1 165 ? -0.400 6.083 13.754 1.00 50.16 165 CYS A O 1
ATOM 1314 N N . VAL A 1 166 ? -0.336 8.009 14.896 1.00 58.81 166 VAL A N 1
ATOM 1315 C CA . VAL A 1 166 ? 1.048 7.858 15.412 1.00 58.81 166 VAL A CA 1
ATOM 1316 C C . VAL A 1 166 ? 1.264 6.559 16.216 1.00 58.81 166 VAL A C 1
ATOM 1318 O O . VAL A 1 166 ? 2.400 6.148 16.426 1.00 58.81 166 VAL A O 1
ATOM 1321 N N . ASN A 1 167 ? 0.183 5.900 16.647 1.00 75.88 167 ASN A N 1
ATOM 1322 C CA . ASN A 1 167 ? 0.207 4.745 17.539 1.00 75.88 167 ASN A CA 1
ATOM 1323 C C . ASN A 1 167 ? -0.530 3.554 16.919 1.00 75.88 167 ASN A C 1
ATOM 1325 O O . ASN A 1 167 ? -1.531 3.744 16.228 1.00 75.88 167 ASN A O 1
ATOM 1329 N N . SER A 1 168 ? -0.081 2.341 17.253 1.00 86.69 168 SER A N 1
ATOM 1330 C CA . SER A 1 168 ? -0.736 1.083 16.868 1.00 86.69 168 SER A CA 1
ATOM 1331 C C . SER A 1 168 ? -2.199 1.026 17.319 1.00 86.69 168 SER A C 1
ATOM 1333 O O . SER A 1 168 ? -2.550 1.590 18.357 1.00 86.69 168 SER A O 1
ATOM 1335 N N . VAL A 1 169 ? -3.060 0.270 16.622 1.00 91.12 169 VAL A N 1
ATOM 1336 C CA . VAL A 1 169 ? -4.450 0.042 17.071 1.00 91.12 169 VAL A CA 1
ATOM 1337 C C . VAL A 1 169 ? -4.505 -0.521 18.497 1.00 91.12 169 VAL A C 1
ATOM 1339 O O . VAL A 1 169 ? -5.368 -0.145 19.291 1.00 91.12 169 VAL A O 1
ATOM 1342 N N . ALA A 1 170 ? -3.540 -1.374 18.851 1.00 92.06 170 ALA A N 1
ATOM 1343 C CA . ALA A 1 170 ? -3.433 -1.977 20.171 1.00 92.06 170 ALA A CA 1
ATOM 1344 C C . ALA A 1 170 ? -3.079 -0.952 21.258 1.00 92.06 170 ALA A C 1
ATOM 1346 O O . ALA A 1 170 ? -3.618 -1.017 22.363 1.00 92.06 170 ALA A O 1
ATOM 1347 N N . GLU A 1 171 ? -2.250 0.037 20.930 1.00 90.81 171 GLU A N 1
ATOM 1348 C CA . GLU A 1 171 ? -1.943 1.164 21.807 1.00 90.81 171 GLU A CA 1
ATOM 1349 C C . GLU A 1 171 ? -3.114 2.146 21.908 1.00 90.81 171 GLU A C 1
ATOM 1351 O O . GLU A 1 171 ? -3.503 2.547 23.011 1.00 90.81 171 GLU A O 1
ATOM 1356 N N . MET A 1 172 ? -3.721 2.491 20.769 1.00 90.62 172 MET A N 1
ATOM 1357 C CA . MET A 1 172 ? -4.869 3.393 20.701 1.00 90.62 172 MET A CA 1
ATOM 1358 C C . MET A 1 172 ? -6.026 2.875 21.552 1.00 90.62 172 MET A C 1
ATOM 1360 O O . MET A 1 172 ? -6.637 3.641 22.289 1.00 90.62 172 MET A O 1
ATOM 1364 N N . LEU A 1 173 ? -6.310 1.574 21.514 1.00 93.19 173 LEU A N 1
ATOM 1365 C CA . LEU A 1 173 ? -7.411 0.981 22.270 1.00 93.19 173 LEU A CA 1
ATOM 1366 C C . LEU A 1 173 ? -7.123 0.809 23.768 1.00 93.19 173 LEU A C 1
ATOM 1368 O O . LEU A 1 173 ? -8.007 0.352 24.494 1.00 93.19 173 LEU A O 1
ATOM 1372 N N . THR A 1 174 ? -5.944 1.184 24.273 1.00 94.62 174 THR A N 1
ATOM 1373 C CA . THR A 1 174 ? -5.682 1.107 25.715 1.00 94.62 174 THR A CA 1
ATOM 1374 C C . THR A 1 174 ? -6.516 2.118 26.516 1.00 94.62 174 THR A C 1
ATOM 1376 O O . THR A 1 174 ? -6.687 3.267 26.095 1.00 94.62 174 THR A O 1
ATOM 1379 N N . PRO A 1 175 ? -6.995 1.749 27.724 1.00 93.75 175 PRO A N 1
ATOM 1380 C CA . PRO A 1 175 ? -7.690 2.674 28.613 1.00 93.75 175 PRO A CA 1
ATOM 1381 C C . PRO A 1 175 ? -6.899 3.939 28.929 1.00 93.75 175 PRO A C 1
ATOM 1383 O O . PRO A 1 175 ? -7.475 5.023 28.985 1.00 93.75 175 PRO A O 1
ATOM 1386 N N . LYS A 1 176 ? -5.577 3.813 29.108 1.00 92.12 176 LYS A N 1
ATOM 1387 C CA . LYS A 1 176 ? -4.694 4.961 29.338 1.00 92.12 176 LYS A CA 1
ATOM 1388 C C . LYS A 1 176 ? -4.798 5.968 28.192 1.00 92.12 176 LYS A C 1
ATOM 1390 O O . LYS A 1 176 ? -4.951 7.159 28.453 1.00 92.12 176 LYS A O 1
ATOM 1395 N N . MET A 1 177 ? -4.728 5.492 26.950 1.00 90.94 177 MET A N 1
ATOM 1396 C CA . MET A 1 177 ? -4.750 6.362 25.781 1.00 90.94 177 MET A CA 1
ATOM 1397 C C . MET A 1 177 ? -6.133 6.982 25.572 1.00 90.94 177 MET A C 1
ATOM 1399 O O . MET A 1 177 ? -6.245 8.192 25.400 1.00 90.94 177 MET A O 1
ATOM 1403 N N . ALA A 1 178 ? -7.198 6.191 25.709 1.00 90.38 178 ALA A N 1
ATOM 1404 C CA . ALA A 1 178 ? -8.565 6.696 25.619 1.00 90.38 178 ALA A CA 1
ATOM 1405 C C . ALA A 1 178 ? -8.865 7.812 26.640 1.00 90.38 178 ALA A C 1
ATOM 1407 O O . ALA A 1 178 ? -9.497 8.808 26.289 1.00 90.38 178 ALA A O 1
ATOM 1408 N N . CYS A 1 179 ? -8.406 7.672 27.892 1.00 90.50 179 CYS A N 1
ATOM 1409 C CA . CYS A 1 179 ? -8.568 8.710 28.916 1.00 90.50 179 CYS A CA 1
ATOM 1410 C C . CYS A 1 179 ? -7.763 9.973 28.593 1.00 90.50 179 CYS A C 1
ATOM 1412 O O . CYS A 1 179 ? -8.320 11.062 28.665 1.00 90.50 179 CYS A O 1
ATOM 1414 N N . TYR A 1 180 ? -6.498 9.827 28.181 1.00 89.50 180 TYR A N 1
ATOM 1415 C CA . TYR A 1 180 ? -5.653 10.957 27.783 1.00 89.50 180 TYR A CA 1
ATOM 1416 C C . TYR A 1 180 ? -6.316 11.804 26.685 1.00 89.50 180 TYR A C 1
ATOM 1418 O O . TYR A 1 180 ? -6.442 13.016 26.829 1.00 89.50 180 TYR A O 1
ATOM 1426 N N . TRP A 1 181 ? -6.825 11.170 25.625 1.00 85.50 181 TRP A N 1
ATOM 1427 C CA . TRP A 1 181 ? -7.479 11.890 24.525 1.00 85.50 181 TRP A CA 1
ATOM 1428 C C . TRP A 1 181 ? -8.822 12.513 24.908 1.00 85.50 181 TRP A C 1
ATOM 1430 O O . TRP A 1 181 ? -9.177 13.580 24.405 1.00 85.50 181 TRP A O 1
ATOM 1440 N N . ALA A 1 182 ? -9.573 11.882 25.808 1.00 87.06 182 ALA A N 1
ATOM 1441 C CA . ALA A 1 182 ? -10.798 12.478 26.327 1.00 87.06 182 ALA A CA 1
ATOM 1442 C C . ALA A 1 182 ? -10.514 13.735 27.166 1.00 87.06 182 ALA A C 1
ATOM 1444 O O . ALA A 1 182 ? -11.240 14.721 27.044 1.00 87.06 182 ALA A O 1
ATOM 1445 N N . GLU A 1 183 ? -9.463 13.708 27.990 1.00 88.12 183 GLU A N 1
ATOM 1446 C CA . GLU A 1 183 ? -9.083 14.809 28.881 1.00 88.12 183 GLU A CA 1
ATOM 1447 C C . GLU A 1 183 ? -8.429 15.976 28.127 1.00 88.12 183 GLU A C 1
ATOM 1449 O O . GLU A 1 183 ? -8.841 17.121 28.306 1.00 88.12 183 GLU A O 1
ATOM 1454 N N . GLU A 1 184 ? -7.462 15.697 27.252 1.00 86.69 184 GLU A N 1
ATOM 1455 C CA . GLU A 1 184 ? -6.659 16.730 26.579 1.00 86.69 184 GLU A CA 1
ATOM 1456 C C . GLU A 1 184 ? -7.314 17.279 25.303 1.00 86.69 184 GLU A C 1
ATOM 1458 O O . GLU A 1 184 ? -7.114 18.440 24.945 1.00 86.69 184 GLU A O 1
ATOM 1463 N N . HIS A 1 185 ? -8.119 16.465 24.611 1.00 80.94 185 HIS A N 1
ATOM 1464 C CA . HIS A 1 185 ? -8.667 16.806 23.292 1.00 80.94 185 HIS A CA 1
ATOM 1465 C C . HIS A 1 185 ? -10.201 16.803 23.240 1.00 80.94 185 HIS A C 1
ATOM 1467 O O . HIS A 1 185 ? -10.787 17.087 22.196 1.00 80.94 185 HIS A O 1
ATOM 1473 N N . GLY A 1 186 ? -10.880 16.499 24.353 1.00 82.25 186 GLY A N 1
ATOM 1474 C CA . GLY A 1 186 ? -12.344 16.502 24.429 1.00 82.25 186 GLY A CA 1
ATOM 1475 C C . GLY A 1 186 ? -13.021 15.411 23.588 1.00 82.25 186 GLY A C 1
ATOM 1476 O O . GLY A 1 186 ? -14.228 15.483 23.336 1.00 82.25 186 GLY A O 1
ATOM 1477 N N . CYS A 1 187 ? -12.274 14.398 23.139 1.00 82.62 187 CYS A N 1
ATOM 1478 C CA . CYS A 1 187 ? -12.814 13.299 22.346 1.00 82.62 187 CYS A CA 1
ATOM 1479 C C . CYS A 1 187 ? -13.750 12.417 23.185 1.00 82.62 187 CYS A C 1
ATOM 1481 O O . CYS A 1 187 ? -13.422 11.991 24.290 1.00 82.62 187 CYS A O 1
ATOM 1483 N N . THR A 1 188 ? -14.917 12.057 22.640 1.00 89.38 188 THR A N 1
ATOM 1484 C CA . THR A 1 188 ? -15.763 11.042 23.294 1.00 89.38 188 THR A CA 1
ATOM 1485 C C . THR A 1 188 ? -15.141 9.656 23.145 1.00 89.38 188 THR A C 1
ATOM 1487 O O . THR A 1 188 ? -14.646 9.323 22.069 1.00 89.38 188 THR A O 1
ATOM 1490 N N . PHE A 1 189 ? -15.259 8.809 24.169 1.00 91.19 189 PHE A N 1
ATOM 1491 C CA . PHE A 1 189 ? -14.743 7.437 24.125 1.00 91.19 189 PHE A CA 1
ATOM 1492 C C . PHE A 1 189 ? -15.252 6.622 22.928 1.00 91.19 189 PHE A C 1
ATOM 1494 O O . PHE A 1 189 ? -14.484 5.893 22.310 1.00 91.19 189 PHE A O 1
ATOM 1501 N N . THR A 1 190 ? -16.524 6.777 22.546 1.00 89.81 190 THR A N 1
ATOM 1502 C CA . THR A 1 190 ? -17.066 6.108 21.353 1.00 89.81 190 THR A CA 1
ATOM 1503 C C . THR A 1 190 ? -16.370 6.572 20.074 1.00 89.81 190 THR A C 1
ATOM 1505 O O . THR A 1 190 ? -16.034 5.737 19.245 1.00 89.81 190 THR A O 1
ATOM 1508 N N . SER A 1 191 ? -16.152 7.885 19.916 1.00 90.44 191 SER A N 1
ATOM 1509 C CA . SER A 1 191 ? -15.458 8.430 18.737 1.00 90.44 191 SER A CA 1
ATOM 1510 C C . SER A 1 191 ? -14.020 7.917 18.666 1.00 90.44 191 SER A C 1
ATOM 1512 O O . SER A 1 191 ? -13.563 7.509 17.606 1.00 90.44 191 SER A O 1
ATOM 1514 N N . TRP A 1 192 ? -13.350 7.820 19.816 1.00 91.69 192 TRP A N 1
ATOM 1515 C CA . TRP A 1 192 ? -12.006 7.259 19.909 1.00 91.69 192 TRP A CA 1
ATOM 1516 C C . TRP A 1 192 ? -11.933 5.794 19.448 1.00 91.69 192 TRP A C 1
ATOM 1518 O O . TRP A 1 192 ? -11.101 5.453 18.611 1.00 91.69 192 TRP A O 1
ATOM 1528 N N . VAL A 1 193 ? -12.838 4.932 19.934 1.00 93.00 193 VAL A N 1
ATOM 1529 C CA . VAL A 1 193 ? -12.899 3.519 19.509 1.00 93.00 193 VAL A CA 1
ATOM 1530 C C . VAL A 1 193 ? -13.224 3.396 18.022 1.00 93.00 193 VAL A C 1
ATOM 1532 O O . VAL A 1 193 ? -12.592 2.605 17.327 1.00 93.00 193 VAL A O 1
ATOM 1535 N N . VAL A 1 194 ? -14.179 4.187 17.521 1.00 93.88 194 VAL A N 1
ATOM 1536 C CA . VAL A 1 194 ? -14.532 4.196 16.094 1.00 93.88 194 VAL A CA 1
ATOM 1537 C C . VAL A 1 194 ? -13.336 4.612 15.247 1.00 93.88 194 VAL A C 1
ATOM 1539 O O . VAL A 1 194 ? -13.011 3.912 14.296 1.00 93.88 194 VAL A O 1
ATOM 1542 N N . GLY A 1 195 ? -12.648 5.696 15.615 1.00 92.44 195 GLY A N 1
ATOM 1543 C CA . GLY A 1 195 ? -11.448 6.156 14.922 1.00 92.44 195 GLY A CA 1
ATOM 1544 C C . GLY A 1 195 ? -10.344 5.098 14.908 1.00 92.44 195 GLY A C 1
ATOM 1545 O O . GLY A 1 195 ? -9.798 4.805 13.850 1.00 92.44 195 GLY A O 1
ATOM 1546 N N . ALA A 1 196 ? -10.071 4.456 16.048 1.00 92.69 196 ALA A N 1
ATOM 1547 C CA . ALA A 1 196 ? -9.067 3.395 16.136 1.00 92.69 196 ALA A CA 1
ATOM 1548 C C . ALA A 1 196 ? -9.381 2.205 15.207 1.00 92.69 196 ALA A C 1
ATOM 1550 O O . ALA A 1 196 ? -8.516 1.781 14.444 1.00 92.69 196 ALA A O 1
ATOM 1551 N N . ILE A 1 197 ? -10.617 1.690 15.225 1.00 94.81 197 ILE A N 1
ATOM 1552 C CA . ILE A 1 197 ? -11.032 0.563 14.367 1.00 94.81 197 ILE A CA 1
ATOM 1553 C C . ILE A 1 197 ? -11.018 0.967 12.885 1.00 94.81 197 ILE A C 1
ATOM 1555 O O . ILE A 1 197 ? -10.559 0.200 12.041 1.00 94.81 197 ILE A O 1
ATOM 1559 N N . TYR A 1 198 ? -11.511 2.167 12.568 1.00 94.88 198 TYR A N 1
ATOM 1560 C CA . TYR A 1 198 ? -11.591 2.688 11.204 1.00 94.88 198 TYR A CA 1
ATOM 1561 C C . TYR A 1 198 ? -10.202 2.865 10.579 1.00 94.88 198 TYR A C 1
ATOM 1563 O O . TYR A 1 198 ? -9.925 2.328 9.507 1.00 94.88 198 TYR A O 1
ATOM 1571 N N . SER A 1 199 ? -9.306 3.547 11.297 1.00 92.25 199 SER A N 1
ATOM 1572 C CA . SER A 1 199 ? -7.895 3.727 10.934 1.00 92.25 199 SER A CA 1
ATOM 1573 C C . SER A 1 199 ? -7.188 2.386 10.720 1.00 92.25 199 SER A C 1
ATOM 1575 O O . SER A 1 199 ? -6.488 2.189 9.723 1.00 92.25 199 SER A O 1
ATOM 1577 N N . HIS A 1 200 ? -7.444 1.416 11.602 1.00 94.06 200 HIS A N 1
ATOM 1578 C CA . HIS A 1 200 ? -6.898 0.068 11.469 1.00 94.06 200 HIS A CA 1
ATOM 1579 C C . HIS A 1 200 ? -7.411 -0.669 10.223 1.00 94.06 200 HIS A C 1
ATOM 1581 O O . HIS A 1 200 ? -6.636 -1.330 9.531 1.00 94.06 200 HIS A O 1
ATOM 1587 N N . GLY A 1 201 ? -8.695 -0.513 9.887 1.00 94.81 201 GLY A N 1
ATOM 1588 C CA . GLY A 1 201 ? -9.273 -1.023 8.641 1.00 94.81 201 GLY A CA 1
ATOM 1589 C C . GLY A 1 201 ? -8.575 -0.455 7.403 1.00 94.81 201 GLY A C 1
ATOM 1590 O O . GLY A 1 201 ? -8.148 -1.220 6.538 1.00 94.81 201 GLY A O 1
ATOM 1591 N N . ILE A 1 202 ? -8.359 0.864 7.352 1.00 92.62 202 ILE A N 1
ATOM 1592 C CA . ILE A 1 202 ? -7.609 1.514 6.260 1.00 92.62 202 ILE A CA 1
ATOM 1593 C C . ILE A 1 202 ? -6.214 0.894 6.123 1.00 92.62 202 ILE A C 1
ATOM 1595 O O . ILE A 1 202 ? -5.765 0.566 5.022 1.00 92.62 202 ILE A O 1
ATOM 1599 N N . TYR A 1 203 ? -5.534 0.685 7.248 1.00 90.00 203 TYR A N 1
ATOM 1600 C CA . TYR A 1 203 ? -4.189 0.127 7.262 1.00 90.00 203 TYR A CA 1
ATOM 1601 C C . TYR A 1 203 ? -4.140 -1.339 6.801 1.00 90.00 203 TYR A C 1
ATOM 1603 O O . TYR A 1 203 ? -3.261 -1.721 6.025 1.00 90.00 203 TYR A O 1
ATOM 1611 N N . CYS A 1 204 ? -5.113 -2.159 7.204 1.00 93.06 204 CYS A N 1
ATOM 1612 C CA . CYS A 1 204 ? -5.241 -3.540 6.734 1.00 93.06 204 CYS A CA 1
ATOM 1613 C C . CYS A 1 204 ? -5.480 -3.618 5.218 1.00 93.06 204 CYS A C 1
ATOM 1615 O O . CYS A 1 204 ? -4.898 -4.479 4.545 1.00 93.06 204 CYS A O 1
ATOM 1617 N N . ALA A 1 205 ? -6.289 -2.705 4.668 1.00 93.00 205 ALA A N 1
ATOM 1618 C CA . ALA A 1 205 ? -6.483 -2.581 3.226 1.00 93.00 205 ALA A CA 1
ATOM 1619 C C . ALA A 1 205 ? -5.178 -2.182 2.520 1.00 93.00 205 ALA A C 1
ATOM 1621 O O . ALA A 1 205 ? -4.776 -2.866 1.578 1.00 93.00 205 ALA A O 1
ATOM 1622 N N . LYS A 1 206 ? -4.450 -1.177 3.035 1.00 91.75 206 LYS A N 1
ATOM 1623 C CA . LYS A 1 206 ? -3.130 -0.780 2.511 1.00 91.75 206 LYS A CA 1
ATOM 1624 C C . LYS A 1 206 ? -2.161 -1.961 2.441 1.00 91.75 206 LYS A C 1
ATOM 1626 O O . LYS A 1 206 ? -1.564 -2.207 1.394 1.00 91.75 206 LYS A O 1
ATOM 1631 N N . HIS A 1 207 ? -2.015 -2.709 3.536 1.00 91.44 207 HIS A N 1
ATOM 1632 C CA . HIS A 1 207 ? -1.132 -3.881 3.594 1.00 91.44 207 HIS A CA 1
ATOM 1633 C C . HIS A 1 207 ? -1.514 -4.948 2.579 1.00 91.44 207 HIS A C 1
ATOM 1635 O O . HIS A 1 207 ? -0.655 -5.476 1.876 1.00 91.44 207 HIS A O 1
ATOM 1641 N N . THR A 1 208 ? -2.808 -5.234 2.464 1.00 93.56 208 THR A N 1
ATOM 1642 C CA . THR A 1 208 ? -3.338 -6.204 1.501 1.00 93.56 208 THR A CA 1
ATOM 1643 C C . THR A 1 208 ? -3.068 -5.779 0.063 1.00 93.56 208 THR A C 1
ATOM 1645 O O . THR A 1 208 ? -2.568 -6.579 -0.729 1.00 93.56 208 THR A O 1
ATOM 1648 N N . ASN A 1 209 ? -3.320 -4.515 -0.266 1.00 93.94 209 ASN A N 1
ATOM 1649 C CA . ASN A 1 209 ? -3.061 -3.949 -1.585 1.00 93.94 209 ASN A CA 1
ATOM 1650 C C . ASN A 1 209 ? -1.574 -3.999 -1.947 1.00 93.94 209 ASN A C 1
ATOM 1652 O O . ASN A 1 209 ? -1.218 -4.487 -3.022 1.00 93.94 209 ASN A O 1
ATOM 1656 N N . THR A 1 210 ? -0.699 -3.574 -1.031 1.00 93.44 210 THR A N 1
ATOM 1657 C CA . THR A 1 210 ? 0.757 -3.655 -1.205 1.00 93.44 210 THR A CA 1
ATOM 1658 C C . THR A 1 210 ? 1.213 -5.105 -1.382 1.00 93.44 210 THR A C 1
ATOM 1660 O O . THR A 1 210 ? 1.953 -5.398 -2.319 1.00 93.44 210 THR A O 1
ATOM 1663 N N . ALA A 1 211 ? 0.746 -6.040 -0.548 1.00 92.62 211 ALA A N 1
ATOM 1664 C CA . ALA A 1 211 ? 1.104 -7.455 -0.655 1.00 92.62 211 ALA A CA 1
ATOM 1665 C C . ALA A 1 211 ? 0.640 -8.072 -1.986 1.00 92.62 211 ALA A C 1
ATOM 1667 O O . ALA A 1 211 ? 1.411 -8.777 -2.639 1.00 92.62 211 ALA A O 1
ATOM 1668 N N . ASN A 1 212 ? -0.584 -7.778 -2.432 1.00 94.25 212 ASN A N 1
ATOM 1669 C CA . ASN A 1 212 ? -1.115 -8.236 -3.720 1.00 94.25 212 ASN A CA 1
ATOM 1670 C C . ASN A 1 212 ? -0.317 -7.681 -4.906 1.00 94.25 212 ASN A C 1
ATOM 1672 O O . ASN A 1 212 ? -0.016 -8.410 -5.859 1.00 94.25 212 ASN A O 1
ATOM 1676 N N . LEU A 1 213 ? 0.059 -6.402 -4.843 1.00 95.31 213 LEU A N 1
ATOM 1677 C CA . LEU A 1 213 ? 0.908 -5.774 -5.847 1.00 95.31 213 LEU A CA 1
ATOM 1678 C C . LEU A 1 213 ? 2.301 -6.414 -5.872 1.00 95.31 213 LEU A C 1
ATOM 1680 O O . LEU A 1 213 ? 2.754 -6.826 -6.937 1.00 95.31 213 LEU A O 1
ATOM 1684 N N . LEU A 1 214 ? 2.944 -6.612 -4.719 1.00 94.31 214 LEU A N 1
ATOM 1685 C CA . LEU A 1 214 ? 4.235 -7.307 -4.625 1.00 94.31 214 LEU A CA 1
ATOM 1686 C C . LEU A 1 214 ? 4.166 -8.738 -5.163 1.00 94.31 214 LEU A C 1
ATOM 1688 O O . LEU A 1 214 ? 5.029 -9.141 -5.939 1.00 94.31 214 LEU A O 1
ATOM 1692 N N . ASN A 1 215 ? 3.124 -9.493 -4.812 1.00 94.06 215 ASN A N 1
ATOM 1693 C CA . ASN A 1 215 ? 2.915 -10.853 -5.311 1.00 94.06 215 ASN A CA 1
ATOM 1694 C C . ASN A 1 215 ? 2.730 -10.894 -6.839 1.00 94.06 215 ASN A C 1
ATOM 1696 O O . ASN A 1 215 ? 3.053 -11.905 -7.461 1.00 94.06 215 ASN A O 1
ATOM 1700 N N . THR A 1 216 ? 2.266 -9.797 -7.447 1.00 95.00 216 THR A N 1
ATOM 1701 C CA . THR A 1 216 ? 2.196 -9.639 -8.909 1.00 95.00 216 THR A CA 1
ATOM 1702 C C . THR A 1 216 ? 3.553 -9.256 -9.500 1.00 95.00 216 THR A C 1
ATOM 1704 O O . THR A 1 216 ? 3.986 -9.832 -10.496 1.00 95.00 216 THR A O 1
ATOM 1707 N N . LEU A 1 217 ? 4.236 -8.280 -8.898 1.00 94.19 217 LEU A N 1
ATOM 1708 C CA . LEU A 1 217 ? 5.472 -7.715 -9.430 1.00 94.19 217 LEU A CA 1
ATOM 1709 C C . LEU A 1 217 ? 6.656 -8.674 -9.266 1.00 94.19 217 LEU A C 1
ATOM 1711 O O . LEU A 1 217 ? 7.387 -8.906 -10.224 1.00 94.19 217 LEU A O 1
ATOM 1715 N N . LEU A 1 218 ? 6.853 -9.273 -8.090 1.00 92.69 218 LEU A N 1
ATOM 1716 C CA . LEU A 1 218 ? 8.046 -10.071 -7.783 1.00 92.69 218 LEU A CA 1
ATOM 1717 C C . LEU A 1 218 ? 8.328 -11.199 -8.793 1.00 92.69 218 LEU A C 1
ATOM 1719 O O . LEU A 1 218 ? 9.490 -11.348 -9.173 1.00 92.69 218 LEU A O 1
ATOM 1723 N N . PRO A 1 219 ? 7.341 -11.988 -9.266 1.00 92.62 219 PRO A N 1
ATOM 1724 C CA . PRO A 1 219 ? 7.571 -12.959 -10.335 1.00 92.62 219 PRO A CA 1
ATOM 1725 C C . PRO A 1 219 ? 8.089 -12.323 -11.631 1.00 92.62 219 PRO A C 1
ATOM 1727 O O . PRO A 1 219 ? 9.035 -12.846 -12.215 1.00 92.62 219 PRO A O 1
ATOM 1730 N N . VAL A 1 220 ? 7.523 -11.179 -12.037 1.00 93.94 220 VAL A N 1
ATOM 1731 C CA . VAL A 1 220 ? 7.959 -10.424 -13.222 1.00 93.94 220 VAL A CA 1
ATOM 1732 C C . VAL A 1 220 ? 9.404 -9.964 -13.047 1.00 93.94 220 VAL A C 1
ATOM 1734 O O . VAL A 1 220 ? 10.253 -10.266 -13.880 1.00 93.94 220 VAL A O 1
ATOM 1737 N N . TYR A 1 221 ? 9.731 -9.304 -11.933 1.00 91.50 221 TYR A N 1
ATOM 1738 C CA . TYR A 1 221 ? 11.105 -8.854 -11.695 1.00 91.50 221 TYR A CA 1
ATOM 1739 C C . TYR A 1 221 ? 12.090 -10.023 -11.676 1.00 91.50 221 TYR A C 1
ATOM 1741 O O . TYR A 1 221 ? 13.110 -9.953 -12.355 1.00 91.50 221 TYR A O 1
ATOM 1749 N N . ARG A 1 222 ? 11.779 -11.124 -10.979 1.00 90.25 222 ARG A N 1
ATOM 1750 C CA . ARG A 1 222 ? 12.656 -12.307 -10.914 1.00 90.25 222 ARG A CA 1
ATOM 1751 C C . ARG A 1 222 ? 12.940 -12.916 -12.286 1.00 90.25 222 ARG A C 1
ATOM 1753 O O . ARG A 1 222 ? 14.048 -13.398 -12.507 1.00 90.25 222 ARG A O 1
ATOM 1760 N N . GLU A 1 223 ? 11.963 -12.893 -13.187 1.00 91.19 223 GLU A N 1
ATOM 1761 C CA . GLU A 1 223 ? 12.109 -13.405 -14.550 1.00 91.19 223 GLU A CA 1
ATOM 1762 C C . GLU A 1 223 ? 13.074 -12.553 -15.386 1.00 91.19 223 GLU A C 1
ATOM 1764 O O . GLU A 1 223 ? 13.960 -13.094 -16.050 1.00 91.19 223 GLU A O 1
ATOM 1769 N N . TYR A 1 224 ? 12.945 -11.226 -15.333 1.00 89.69 224 TYR A N 1
ATOM 1770 C CA . TYR A 1 224 ? 13.653 -10.348 -16.269 1.00 89.69 224 TYR A CA 1
ATOM 1771 C C . TYR A 1 224 ? 14.936 -9.733 -15.720 1.00 89.69 224 TYR A C 1
ATOM 1773 O O . TYR A 1 224 ? 15.826 -9.412 -16.497 1.00 89.69 224 TYR A O 1
ATOM 1781 N N . VAL A 1 225 ? 15.089 -9.579 -14.409 1.00 86.44 225 VAL A N 1
ATOM 1782 C CA . VAL A 1 225 ? 16.227 -8.853 -13.816 1.00 86.44 225 VAL A CA 1
ATOM 1783 C C . VAL A 1 225 ? 17.591 -9.494 -14.109 1.00 86.44 225 VAL A C 1
ATOM 1785 O O . VAL A 1 225 ? 18.582 -8.788 -14.270 1.00 86.44 225 VAL A O 1
ATOM 1788 N N . ASN A 1 226 ? 17.648 -10.816 -14.279 1.00 81.94 226 ASN A N 1
ATOM 1789 C CA . ASN A 1 226 ? 18.863 -11.540 -14.674 1.00 81.94 226 ASN A CA 1
ATOM 1790 C C . ASN A 1 226 ? 18.876 -11.945 -16.159 1.00 81.94 226 ASN A C 1
ATOM 1792 O O . ASN A 1 226 ? 19.827 -12.582 -16.615 1.00 81.94 226 ASN A O 1
ATOM 1796 N N . ALA A 1 227 ? 17.842 -11.585 -16.925 1.00 85.19 227 ALA A N 1
ATOM 1797 C CA . ALA A 1 227 ? 17.828 -11.797 -18.368 1.00 85.19 227 ALA A CA 1
ATOM 1798 C C . ALA A 1 227 ? 18.871 -10.890 -19.061 1.00 85.19 227 ALA A C 1
ATOM 1800 O O . ALA A 1 227 ? 19.392 -9.954 -18.446 1.00 85.19 227 ALA A O 1
ATOM 1801 N N . PRO A 1 228 ? 19.195 -11.112 -20.343 1.00 84.94 228 PRO A N 1
ATOM 1802 C CA . PRO A 1 228 ? 19.910 -10.118 -21.139 1.00 84.94 228 PRO A CA 1
ATOM 1803 C C . PRO A 1 228 ? 19.137 -8.791 -21.232 1.00 84.94 228 PRO A C 1
ATOM 1805 O O . PRO A 1 228 ? 17.910 -8.769 -21.110 1.00 84.94 228 PRO A O 1
ATOM 1808 N N . ILE A 1 229 ? 19.854 -7.689 -21.472 1.00 83.56 229 ILE A N 1
ATOM 1809 C CA . ILE A 1 229 ? 19.245 -6.383 -21.773 1.00 83.56 229 ILE A CA 1
ATOM 1810 C C . ILE A 1 229 ? 18.365 -6.526 -23.015 1.00 83.56 229 ILE A C 1
ATOM 1812 O O . ILE A 1 229 ? 18.819 -7.042 -24.040 1.00 83.56 229 ILE A O 1
ATOM 1816 N N . ASN A 1 230 ? 17.119 -6.063 -22.926 1.00 85.56 230 ASN A N 1
ATOM 1817 C CA . ASN A 1 230 ? 16.167 -6.125 -24.026 1.00 85.56 230 ASN A CA 1
ATOM 1818 C C . ASN A 1 230 ? 15.280 -4.876 -24.021 1.00 85.56 230 ASN A C 1
ATOM 1820 O O . ASN A 1 230 ? 14.651 -4.559 -23.017 1.00 85.56 230 ASN A O 1
ATOM 1824 N N . PHE A 1 231 ? 15.245 -4.159 -25.142 1.00 84.75 231 PHE A N 1
ATOM 1825 C CA . PHE A 1 231 ? 14.419 -2.963 -25.297 1.00 84.75 231 PHE A CA 1
ATOM 1826 C C . PHE A 1 231 ? 13.000 -3.320 -25.772 1.00 84.75 231 PHE A C 1
ATOM 1828 O O . PHE A 1 231 ? 12.036 -2.670 -25.393 1.00 84.75 231 PHE A O 1
ATOM 1835 N N . ASP A 1 232 ? 12.830 -4.420 -26.507 1.00 85.94 232 ASP A N 1
ATOM 1836 C CA . ASP A 1 232 ? 11.569 -4.745 -27.186 1.00 85.94 232 ASP A CA 1
ATOM 1837 C C . ASP A 1 232 ? 10.574 -5.538 -26.315 1.00 85.94 232 ASP A C 1
ATOM 1839 O O . ASP A 1 232 ? 9.433 -5.759 -26.719 1.00 85.94 232 ASP A O 1
ATOM 1843 N N . ASN A 1 233 ? 10.971 -5.972 -25.114 1.00 91.56 233 ASN A N 1
ATOM 1844 C CA . ASN A 1 233 ? 10.132 -6.802 -24.238 1.00 91.56 233 ASN A CA 1
ATOM 1845 C C . ASN A 1 233 ? 9.231 -6.008 -23.275 1.00 91.56 233 ASN A C 1
ATOM 1847 O O . ASN A 1 233 ? 8.516 -6.616 -22.482 1.00 91.56 233 ASN A O 1
ATOM 1851 N N . GLY A 1 234 ? 9.228 -4.673 -23.326 1.00 91.62 234 GLY A N 1
ATOM 1852 C CA . GLY A 1 234 ? 8.446 -3.850 -22.395 1.00 91.62 234 GLY A CA 1
ATOM 1853 C C . GLY A 1 234 ? 6.947 -4.186 -22.378 1.00 91.62 234 GLY A C 1
ATOM 1854 O O . GLY A 1 234 ? 6.352 -4.343 -21.312 1.00 91.62 234 GLY A O 1
ATOM 1855 N N . ALA A 1 235 ? 6.343 -4.391 -23.553 1.00 91.81 235 ALA A N 1
ATOM 1856 C CA . ALA A 1 235 ? 4.931 -4.767 -23.662 1.00 91.81 235 ALA A CA 1
ATOM 1857 C C . ALA A 1 235 ? 4.630 -6.149 -23.048 1.00 91.81 235 ALA A C 1
ATOM 1859 O O . ALA A 1 235 ? 3.586 -6.331 -22.426 1.00 91.81 235 ALA A O 1
ATOM 1860 N N . GLU A 1 236 ? 5.550 -7.107 -23.186 1.00 95.06 236 GLU A N 1
ATOM 1861 C CA . GLU A 1 236 ? 5.437 -8.446 -22.593 1.00 95.06 236 GLU A CA 1
ATOM 1862 C C . GLU A 1 236 ? 5.523 -8.391 -21.061 1.00 95.06 236 GLU A C 1
ATOM 1864 O O . GLU A 1 236 ? 4.723 -9.019 -20.367 1.00 95.06 236 GLU A O 1
ATOM 1869 N N . ILE A 1 237 ? 6.459 -7.596 -20.533 1.00 95.19 237 ILE A N 1
ATOM 1870 C CA . ILE A 1 237 ? 6.609 -7.351 -19.092 1.00 95.19 237 ILE A CA 1
ATOM 1871 C C . ILE A 1 237 ? 5.314 -6.759 -18.526 1.00 95.19 237 ILE A C 1
ATOM 1873 O O . ILE A 1 237 ? 4.794 -7.244 -17.520 1.00 95.19 237 ILE A O 1
ATOM 1877 N N . LEU A 1 238 ? 4.765 -5.739 -19.192 1.00 95.06 238 LEU A N 1
ATOM 1878 C CA . LEU A 1 238 ? 3.532 -5.087 -18.761 1.00 95.06 238 LEU A CA 1
ATOM 1879 C C . LEU A 1 238 ? 2.335 -6.048 -18.764 1.00 95.06 238 LEU A C 1
ATOM 1881 O O . LEU A 1 238 ? 1.545 -6.057 -17.820 1.00 95.06 238 LEU A O 1
ATOM 1885 N N . GLU A 1 239 ? 2.214 -6.878 -19.799 1.00 94.56 239 GLU A N 1
ATOM 1886 C CA . GLU A 1 239 ? 1.142 -7.868 -19.935 1.00 94.56 239 GLU A CA 1
ATOM 1887 C C . GLU A 1 239 ? 1.081 -8.829 -18.739 1.00 94.56 239 GLU A C 1
ATOM 1889 O O . GLU A 1 239 ? -0.004 -9.208 -18.300 1.00 94.56 239 GLU A O 1
ATOM 1894 N N . LYS A 1 240 ? 2.234 -9.179 -18.158 1.00 95.56 240 LYS A N 1
ATOM 1895 C CA . LYS A 1 240 ? 2.315 -10.054 -16.979 1.00 95.56 240 LYS A CA 1
ATOM 1896 C C . LYS A 1 240 ? 1.862 -9.378 -15.684 1.00 95.56 240 LYS A C 1
ATOM 1898 O O . LYS A 1 240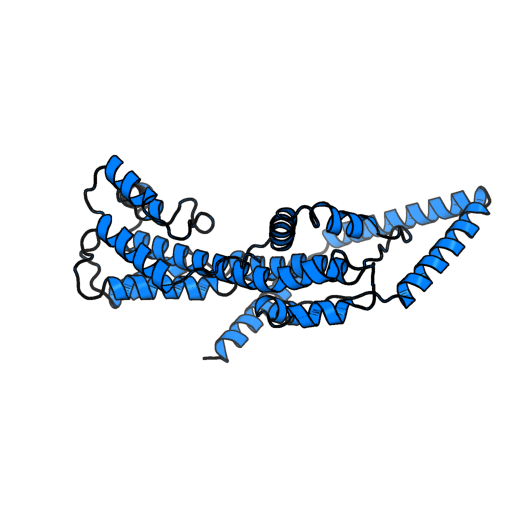 ? 1.457 -10.072 -14.756 1.00 95.56 240 LYS A O 1
ATOM 1903 N N . ALA A 1 241 ? 1.904 -8.047 -15.618 1.00 94.19 241 ALA A N 1
ATOM 1904 C CA . ALA A 1 241 ? 1.522 -7.280 -14.432 1.00 94.19 241 ALA A CA 1
ATOM 1905 C C . ALA A 1 241 ? 0.103 -6.690 -14.507 1.00 94.19 241 ALA A C 1
ATOM 1907 O O . ALA A 1 241 ? -0.497 -6.410 -13.469 1.00 94.19 241 ALA A O 1
ATOM 1908 N N . LYS A 1 242 ? -0.461 -6.516 -15.711 1.00 90.12 242 LYS A N 1
ATOM 1909 C CA . LYS A 1 242 ? -1.728 -5.787 -15.921 1.00 90.12 242 LYS A CA 1
ATOM 1910 C C . LYS A 1 242 ? -2.961 -6.408 -15.254 1.00 90.12 242 LYS A C 1
ATOM 1912 O O . LYS A 1 242 ? -3.993 -5.755 -15.176 1.00 90.12 242 LYS A O 1
ATOM 1917 N N . GLY A 1 243 ? -2.882 -7.675 -14.839 1.00 86.50 243 GLY A N 1
ATOM 1918 C CA . GLY A 1 243 ? -3.964 -8.357 -14.125 1.00 86.50 243 GLY A CA 1
ATOM 1919 C C . GLY A 1 243 ? -4.167 -7.854 -12.692 1.00 86.50 243 GLY A C 1
ATOM 1920 O O . GLY A 1 243 ? -5.189 -8.158 -12.086 1.00 86.50 243 GLY A O 1
ATOM 1921 N N . ASN A 1 244 ? -3.214 -7.092 -12.146 1.00 93.25 244 ASN A N 1
ATOM 1922 C CA . ASN A 1 244 ? -3.369 -6.426 -10.860 1.00 93.25 244 ASN A CA 1
ATOM 1923 C C . ASN A 1 244 ? -4.194 -5.141 -11.007 1.00 93.25 244 ASN A C 1
ATOM 1925 O O . ASN A 1 244 ? -3.939 -4.336 -11.901 1.00 93.25 244 ASN A O 1
ATOM 1929 N N . GLU A 1 245 ? -5.142 -4.931 -10.096 1.00 89.81 245 GLU A N 1
ATOM 1930 C CA . GLU A 1 245 ? -6.070 -3.797 -10.124 1.00 89.81 245 GLU A CA 1
ATOM 1931 C C . GLU A 1 245 ? -5.361 -2.436 -10.106 1.00 89.81 245 GLU A C 1
ATOM 1933 O O . GLU A 1 245 ? -5.695 -1.569 -10.909 1.00 89.81 245 GLU A O 1
ATOM 1938 N N . LEU A 1 246 ? -4.328 -2.259 -9.272 1.00 91.38 246 LEU A N 1
ATOM 1939 C CA . LEU A 1 246 ? -3.578 -0.999 -9.192 1.00 91.38 246 LEU A CA 1
ATOM 1940 C C . LEU A 1 246 ? -2.748 -0.744 -10.455 1.00 91.38 246 LEU A C 1
ATOM 1942 O O . LEU A 1 246 ? -2.630 0.397 -10.895 1.00 91.38 246 LEU A O 1
ATOM 1946 N N . VAL A 1 247 ? -2.211 -1.798 -11.076 1.00 91.75 247 VAL A N 1
ATOM 1947 C CA . VAL A 1 247 ? -1.505 -1.691 -12.365 1.00 91.75 247 VAL A CA 1
ATOM 1948 C C . VAL A 1 247 ? -2.488 -1.348 -13.488 1.00 91.75 247 VAL A C 1
ATOM 1950 O O . VAL A 1 247 ? -2.203 -0.481 -14.313 1.00 91.75 247 VAL A O 1
ATOM 1953 N N . GLY A 1 248 ? -3.656 -1.993 -13.515 1.00 88.94 248 GLY A N 1
ATOM 1954 C CA . GLY A 1 248 ? -4.726 -1.687 -14.464 1.00 88.94 248 GLY A CA 1
ATOM 1955 C C . GLY A 1 248 ? -5.227 -0.250 -14.323 1.00 88.94 248 GLY A C 1
ATOM 1956 O O . GLY A 1 248 ? -5.375 0.456 -15.319 1.00 88.94 248 GLY A O 1
ATOM 1957 N N . LEU A 1 249 ? -5.407 0.211 -13.085 1.00 87.44 249 LEU A N 1
ATOM 1958 C CA . LEU A 1 249 ? -5.768 1.587 -12.771 1.00 87.44 249 LEU A CA 1
ATOM 1959 C C . LEU A 1 249 ? -4.689 2.571 -13.247 1.00 87.44 249 LEU A C 1
ATOM 1961 O O . LEU A 1 249 ? -5.004 3.525 -13.955 1.00 87.44 249 LEU A O 1
ATOM 1965 N N . ALA A 1 250 ? -3.417 2.307 -12.937 1.00 88.69 250 ALA A N 1
ATOM 1966 C CA . ALA A 1 250 ? -2.285 3.117 -13.386 1.00 88.69 250 ALA A CA 1
ATOM 1967 C C . ALA A 1 250 ? -2.256 3.291 -14.915 1.00 88.69 250 ALA A C 1
ATOM 1969 O O . ALA A 1 250 ? -2.031 4.398 -15.406 1.00 88.69 250 ALA A O 1
ATOM 1970 N N . LEU A 1 251 ? -2.553 2.230 -15.674 1.00 87.06 251 LEU A N 1
ATOM 1971 C CA . LEU A 1 251 ? -2.584 2.263 -17.141 1.00 87.06 251 LEU A CA 1
ATOM 1972 C C . LEU A 1 251 ? -3.665 3.170 -17.736 1.00 87.06 251 LEU A C 1
ATOM 1974 O O . LEU A 1 251 ? -3.516 3.612 -18.880 1.00 87.06 251 LEU A O 1
ATOM 1978 N N . ASN A 1 252 ? -4.738 3.446 -16.992 1.00 81.50 252 ASN A N 1
ATOM 1979 C CA . ASN A 1 252 ? -5.778 4.377 -17.428 1.00 81.50 252 ASN A CA 1
ATOM 1980 C C . ASN A 1 252 ? -5.326 5.838 -17.319 1.00 81.50 252 ASN A C 1
ATOM 1982 O O . ASN A 1 252 ? -5.814 6.677 -18.075 1.00 81.50 252 ASN A O 1
ATOM 1986 N N . PHE A 1 253 ? -4.383 6.136 -16.421 1.00 76.69 253 PHE A N 1
ATOM 1987 C CA . PHE A 1 253 ? -3.888 7.493 -16.186 1.00 76.69 253 PHE A CA 1
ATOM 1988 C C . PHE A 1 253 ? -2.593 7.795 -16.934 1.00 76.69 253 PHE A C 1
ATOM 1990 O O . PHE A 1 253 ? -2.430 8.890 -17.469 1.00 76.69 253 PHE A O 1
ATOM 1997 N N . ASN A 1 254 ? -1.669 6.835 -16.981 1.00 81.06 254 ASN A N 1
ATOM 1998 C CA . ASN A 1 254 ? -0.368 7.015 -17.608 1.00 81.06 254 ASN A CA 1
ATOM 1999 C C . ASN A 1 254 ? 0.138 5.692 -18.190 1.00 81.06 254 ASN A C 1
ATOM 2001 O O . ASN A 1 254 ? 0.226 4.689 -17.482 1.00 81.06 254 ASN A O 1
ATOM 2005 N N . LYS A 1 255 ? 0.515 5.683 -19.471 1.00 87.25 255 LYS A N 1
ATOM 2006 C CA . LYS A 1 255 ? 1.053 4.490 -20.138 1.00 87.25 255 LYS A CA 1
ATOM 2007 C C . LYS A 1 255 ? 2.580 4.567 -20.199 1.00 87.25 255 LYS A C 1
ATOM 2009 O O . LYS A 1 255 ? 3.103 5.630 -20.517 1.00 87.25 255 LYS A O 1
ATOM 2014 N N . PRO A 1 256 ? 3.302 3.462 -19.949 1.00 89.75 256 PRO A N 1
ATOM 2015 C CA . PRO A 1 256 ? 4.750 3.457 -20.102 1.00 89.75 256 PRO A CA 1
ATOM 2016 C C . PRO A 1 256 ? 5.136 3.628 -21.576 1.00 89.75 256 PRO A C 1
ATOM 2018 O O . PRO A 1 256 ? 4.603 2.946 -22.455 1.00 89.75 256 PRO A O 1
ATOM 2021 N N . GLU A 1 257 ? 6.103 4.502 -21.839 1.00 86.25 257 GLU A N 1
ATOM 2022 C CA . GLU A 1 257 ? 6.695 4.686 -23.165 1.00 86.25 257 GLU A CA 1
ATOM 2023 C C . GLU A 1 257 ? 7.930 3.793 -23.317 1.00 86.25 257 GLU A C 1
ATOM 2025 O O . GLU A 1 257 ? 9.048 4.170 -22.967 1.00 86.25 257 GLU A O 1
ATOM 2030 N N . PHE A 1 258 ? 7.728 2.574 -23.819 1.00 86.19 258 PHE A N 1
ATOM 2031 C CA . PHE A 1 258 ? 8.832 1.650 -24.074 1.00 86.19 258 PHE A CA 1
ATOM 2032 C C . PHE A 1 258 ? 9.650 2.064 -25.303 1.00 86.19 258 PHE A C 1
ATOM 2034 O O . PHE A 1 258 ? 9.109 2.430 -26.347 1.00 86.19 258 PHE A O 1
ATOM 2041 N N . GLN A 1 259 ? 10.971 1.968 -25.182 1.00 79.12 259 GLN A N 1
ATOM 2042 C CA . GLN A 1 259 ? 11.920 2.209 -26.270 1.00 79.12 259 GLN A CA 1
ATOM 2043 C C . GLN A 1 259 ? 12.144 0.922 -27.072 1.00 79.12 259 GLN A C 1
ATOM 2045 O O . GLN A 1 259 ? 11.983 -0.161 -26.532 1.00 79.12 259 GLN A O 1
ATOM 2050 N N . SER A 1 260 ? 12.543 1.014 -28.345 1.00 77.69 260 SER A N 1
ATOM 2051 C CA . SER A 1 260 ? 12.830 -0.166 -29.179 1.00 77.69 260 SER A CA 1
ATOM 2052 C C . SER A 1 260 ? 14.325 -0.368 -29.425 1.00 77.69 260 SER A C 1
ATOM 2054 O O . SER A 1 260 ? 15.120 0.578 -29.396 1.00 77.69 260 SER A O 1
ATOM 2056 N N . SER A 1 261 ? 14.718 -1.596 -29.768 1.00 77.31 261 SER A N 1
ATOM 2057 C CA . SER A 1 261 ? 16.095 -1.908 -30.174 1.00 77.31 261 SER A CA 1
ATOM 2058 C C . SER A 1 261 ? 16.526 -1.138 -31.429 1.00 77.31 261 SER A C 1
ATOM 2060 O O . SER A 1 261 ? 17.712 -0.862 -31.623 1.00 77.31 261 SER A O 1
ATOM 2062 N N . GLU A 1 262 ? 15.583 -0.788 -32.308 1.00 77.12 262 GLU A N 1
ATOM 2063 C CA . GLU A 1 262 ? 15.851 0.047 -33.485 1.00 77.12 262 GLU A CA 1
ATOM 2064 C C . GLU A 1 262 ? 16.221 1.474 -33.083 1.00 77.12 262 GLU A C 1
ATOM 2066 O O . GLU A 1 262 ? 17.231 2.005 -33.556 1.00 77.12 262 GLU A O 1
ATOM 2071 N N . LEU A 1 263 ? 15.453 2.064 -32.161 1.00 71.75 263 LEU A N 1
ATOM 2072 C CA . LEU A 1 263 ? 15.739 3.382 -31.599 1.00 71.75 263 LEU A CA 1
ATOM 2073 C C . LEU A 1 263 ? 17.095 3.385 -30.883 1.00 71.75 263 LEU A C 1
ATOM 2075 O O . LEU A 1 263 ? 17.879 4.321 -31.037 1.00 71.75 263 LEU A O 1
ATOM 2079 N N . PHE A 1 264 ? 17.412 2.303 -30.169 1.00 71.88 264 PHE A N 1
ATOM 2080 C CA . PHE A 1 264 ? 18.715 2.121 -29.543 1.00 71.88 264 PHE A CA 1
ATOM 2081 C C . PHE A 1 264 ? 19.866 2.137 -30.554 1.00 71.88 264 PHE A C 1
ATOM 2083 O O . PHE A 1 264 ? 20.800 2.928 -30.413 1.00 71.88 264 PHE A O 1
ATOM 2090 N N . LYS A 1 265 ? 19.785 1.331 -31.619 1.00 70.88 265 LYS A N 1
ATOM 2091 C CA . LYS A 1 265 ? 20.813 1.294 -32.675 1.00 70.88 265 LYS A CA 1
ATOM 2092 C C . LYS A 1 265 ? 20.973 2.646 -33.370 1.00 70.88 265 LYS A C 1
ATOM 2094 O O . LYS A 1 265 ? 22.093 3.044 -33.695 1.00 70.88 265 LYS A O 1
ATOM 2099 N N . ALA A 1 266 ? 19.867 3.355 -33.603 1.00 74.50 266 ALA A N 1
ATOM 2100 C CA . ALA A 1 266 ? 19.890 4.689 -34.193 1.00 74.50 266 ALA A CA 1
ATOM 2101 C C . ALA A 1 266 ? 20.632 5.688 -33.291 1.00 74.50 266 ALA A C 1
ATOM 2103 O O . ALA A 1 266 ? 21.510 6.411 -33.768 1.00 74.50 266 ALA A O 1
ATOM 2104 N N . SER A 1 267 ? 20.345 5.671 -31.989 1.00 67.88 267 SER A N 1
ATOM 2105 C CA . SER A 1 267 ? 21.006 6.515 -30.991 1.00 67.88 267 SER A CA 1
ATOM 2106 C C . SER A 1 267 ? 22.484 6.174 -30.807 1.00 67.88 267 SER A C 1
ATOM 2108 O O . SER A 1 267 ? 23.312 7.079 -30.743 1.00 67.88 267 SER A O 1
ATOM 2110 N N . GLU A 1 268 ? 22.853 4.890 -30.799 1.00 68.44 268 GLU A N 1
ATOM 2111 C CA . GLU A 1 268 ? 24.255 4.458 -30.728 1.00 68.44 268 GLU A CA 1
ATOM 2112 C C . GLU A 1 268 ? 25.045 4.938 -31.957 1.00 68.44 268 GLU A C 1
ATOM 2114 O O . GLU A 1 268 ? 26.160 5.452 -31.839 1.00 68.44 268 GLU A O 1
ATOM 2119 N N . LYS A 1 269 ? 24.451 4.831 -33.153 1.00 72.31 269 LYS A N 1
ATOM 2120 C CA . LYS A 1 269 ? 25.045 5.352 -34.389 1.00 72.31 269 LYS A CA 1
ATOM 2121 C C . LYS A 1 269 ? 25.197 6.871 -34.336 1.00 72.31 269 LYS A C 1
ATOM 2123 O O . LYS A 1 269 ? 26.265 7.380 -34.668 1.00 72.31 269 LYS A O 1
ATOM 2128 N N . ALA A 1 270 ? 24.161 7.591 -33.907 1.00 70.56 270 ALA A N 1
ATOM 2129 C CA . ALA A 1 270 ? 24.206 9.044 -33.761 1.00 70.56 270 ALA A CA 1
ATOM 2130 C C . ALA A 1 270 ? 25.277 9.479 -32.748 1.00 70.56 270 ALA A C 1
ATOM 2132 O O . ALA A 1 270 ? 26.005 10.442 -32.991 1.00 70.56 270 ALA A O 1
ATOM 2133 N N . TYR A 1 271 ? 25.424 8.735 -31.650 1.00 66.81 271 TYR A N 1
ATOM 2134 C CA . TYR A 1 271 ? 26.468 8.956 -30.659 1.00 66.81 271 TYR A CA 1
ATOM 2135 C C . TYR A 1 271 ? 27.867 8.768 -31.256 1.00 66.81 271 TYR A C 1
ATOM 2137 O O . TYR A 1 271 ? 28.697 9.663 -31.119 1.00 66.81 271 TYR A O 1
ATOM 2145 N N . LYS A 1 272 ? 28.121 7.663 -31.970 1.00 69.62 272 LYS A N 1
ATOM 2146 C CA . LYS A 1 272 ? 29.414 7.408 -32.634 1.00 69.62 272 LYS A CA 1
ATOM 2147 C C . LYS A 1 272 ? 29.765 8.504 -33.640 1.00 69.62 272 LYS A C 1
ATOM 2149 O O . LYS A 1 272 ? 30.844 9.078 -33.548 1.00 69.62 272 LYS A O 1
ATOM 2154 N N . VAL A 1 273 ? 28.822 8.872 -34.513 1.00 74.44 273 VAL A N 1
ATOM 2155 C CA . VAL A 1 273 ? 29.000 9.973 -35.478 1.00 74.44 273 VAL A CA 1
ATOM 2156 C C . VAL A 1 273 ? 29.322 11.284 -34.760 1.00 74.44 273 VAL A C 1
ATOM 2158 O O . VAL A 1 273 ? 30.220 12.013 -35.167 1.00 74.44 273 VAL A O 1
ATOM 2161 N N . ARG A 1 274 ? 28.630 11.590 -33.658 1.00 70.06 274 ARG A N 1
ATOM 2162 C CA . ARG A 1 274 ? 28.923 12.786 -32.864 1.00 70.06 274 ARG A CA 1
ATOM 2163 C C . ARG A 1 274 ? 30.317 12.737 -32.238 1.00 70.06 274 ARG A C 1
ATOM 2165 O O . ARG A 1 274 ? 30.997 13.754 -32.262 1.00 70.06 274 ARG A O 1
ATOM 2172 N N . GLN A 1 275 ? 30.740 11.607 -31.675 1.00 74.44 275 GLN A N 1
ATOM 2173 C CA . GLN A 1 275 ? 32.084 11.475 -31.102 1.00 74.44 275 GLN A CA 1
ATOM 2174 C C . GLN A 1 275 ? 33.169 11.658 -32.167 1.00 74.44 275 GLN A C 1
ATOM 2176 O O . GLN A 1 275 ? 34.150 12.348 -31.918 1.00 74.44 275 GLN A O 1
ATOM 2181 N N . GLU A 1 276 ? 32.9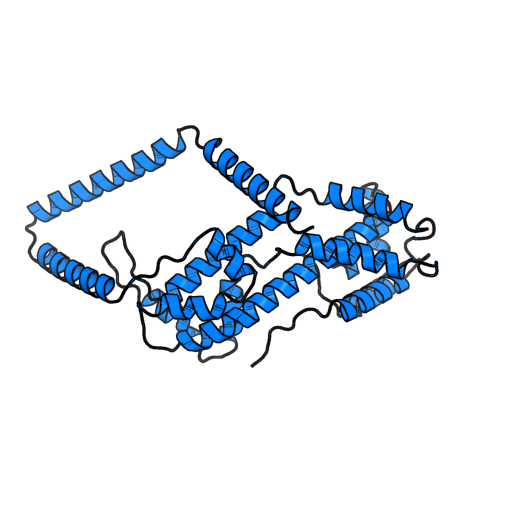65 11.125 -33.373 1.00 75.88 276 GLU A N 1
ATOM 2182 C CA . GLU A 1 276 ? 33.863 11.349 -34.511 1.00 75.88 276 GLU A CA 1
ATOM 2183 C C . GLU A 1 276 ? 33.907 12.824 -34.935 1.00 75.88 276 GLU A C 1
ATOM 2185 O O . GLU A 1 276 ? 34.984 13.354 -35.201 1.00 75.88 276 GLU A O 1
ATOM 2190 N N . LEU A 1 277 ? 32.762 13.514 -34.967 1.00 74.19 277 LEU A N 1
ATOM 2191 C CA . LEU A 1 277 ? 32.708 14.950 -35.262 1.00 74.19 277 LEU A CA 1
ATOM 2192 C C . LEU A 1 277 ? 33.421 15.783 -34.189 1.00 74.19 277 LEU A C 1
ATOM 2194 O O . LEU A 1 277 ? 34.168 16.690 -34.534 1.00 74.19 277 LEU A O 1
ATOM 2198 N N . LEU A 1 278 ? 33.229 15.458 -32.907 1.00 75.06 278 LEU A N 1
ATOM 2199 C CA . LEU A 1 278 ? 33.892 16.135 -31.786 1.00 75.06 278 LEU A CA 1
ATOM 2200 C C . LEU A 1 278 ? 35.405 15.885 -31.774 1.00 75.06 278 LEU A C 1
ATOM 2202 O O . LEU A 1 278 ? 36.173 16.796 -31.490 1.00 75.06 278 LEU A O 1
ATOM 2206 N N . ALA A 1 279 ? 35.845 14.666 -32.092 1.00 77.62 279 ALA A N 1
ATOM 2207 C CA . ALA A 1 279 ? 37.265 14.326 -32.159 1.00 77.62 279 ALA A CA 1
ATOM 2208 C C . ALA A 1 279 ? 37.997 15.053 -33.301 1.00 77.62 279 ALA A C 1
ATOM 2210 O O . ALA A 1 279 ? 39.204 15.266 -33.214 1.00 77.62 279 ALA A O 1
ATOM 2211 N N . ASN A 1 280 ? 37.265 15.439 -34.350 1.00 80.19 280 ASN A N 1
ATOM 2212 C CA . ASN A 1 280 ? 37.785 16.152 -35.515 1.00 80.19 280 ASN A CA 1
ATOM 2213 C C . ASN A 1 280 ? 37.436 17.654 -35.513 1.00 80.19 280 ASN A C 1
ATOM 2215 O O . ASN A 1 280 ? 37.667 18.323 -36.522 1.00 80.19 280 ASN A O 1
ATOM 2219 N N . GLU A 1 281 ? 36.870 18.189 -34.423 1.00 77.88 281 GLU A N 1
ATOM 2220 C CA . GLU A 1 281 ? 36.503 19.606 -34.349 1.00 77.88 281 GLU A CA 1
ATOM 2221 C C . GLU A 1 281 ? 37.759 20.486 -34.249 1.00 77.88 281 GLU A C 1
ATOM 2223 O O . GLU A 1 281 ? 38.705 20.184 -33.517 1.00 77.88 281 GLU A O 1
ATOM 2228 N N . THR A 1 282 ? 37.781 21.599 -34.984 1.00 83.19 282 THR A N 1
ATOM 2229 C CA . THR A 1 282 ? 38.810 22.626 -34.785 1.00 83.19 282 THR A CA 1
ATOM 2230 C C . THR A 1 282 ? 38.551 23.389 -33.483 1.00 83.19 282 THR A C 1
ATOM 2232 O O . THR A 1 282 ? 37.427 23.429 -32.980 1.00 83.19 282 THR A O 1
ATOM 2235 N N . SER A 1 283 ? 39.574 24.055 -32.938 1.00 79.62 283 SER A N 1
ATOM 2236 C CA . SER A 1 283 ? 39.425 24.869 -31.721 1.00 79.62 283 SER A CA 1
ATOM 2237 C C . SER A 1 283 ? 38.326 25.937 -31.838 1.00 79.62 283 SER A C 1
ATOM 2239 O O . SER A 1 283 ? 37.618 26.184 -30.868 1.00 79.62 283 SER A O 1
ATOM 2241 N N . GLU A 1 284 ? 38.133 26.520 -33.026 1.00 80.06 284 GLU A N 1
ATOM 2242 C CA . GLU A 1 284 ? 37.060 27.492 -33.296 1.00 80.06 284 GLU A CA 1
ATOM 2243 C C . GLU A 1 284 ? 35.669 26.836 -33.289 1.00 80.06 284 GLU A C 1
ATOM 2245 O O . GLU A 1 284 ? 34.733 27.365 -32.693 1.00 80.06 284 GLU A O 1
ATOM 2250 N N . GLN A 1 285 ? 35.529 25.646 -33.887 1.00 77.50 285 GLN A N 1
ATOM 2251 C CA . GLN A 1 285 ? 34.269 24.890 -33.883 1.00 77.50 285 GLN A CA 1
ATOM 2252 C C . GLN A 1 285 ? 33.879 24.429 -32.472 1.00 77.50 285 GLN A C 1
ATOM 2254 O O . GLN A 1 285 ? 32.697 24.445 -32.115 1.00 77.50 285 GLN A O 1
ATOM 2259 N N . LYS A 1 286 ? 34.874 24.071 -31.650 1.00 79.12 286 LYS A N 1
ATOM 2260 C CA . LYS A 1 286 ? 34.691 23.755 -30.231 1.00 79.12 286 LYS A CA 1
ATOM 2261 C C . LYS A 1 286 ? 34.105 24.927 -29.455 1.00 79.12 286 LYS A C 1
ATOM 2263 O O . LYS A 1 286 ? 33.114 24.767 -28.742 1.00 79.12 286 LYS A O 1
ATOM 2268 N N . GLU A 1 287 ? 34.717 26.098 -29.602 1.00 77.31 287 GLU A N 1
ATOM 2269 C CA . GLU A 1 287 ? 34.319 27.315 -28.899 1.00 77.31 287 GLU A CA 1
ATOM 2270 C C . GLU A 1 287 ? 32.913 27.772 -29.320 1.00 77.31 287 GLU A C 1
ATOM 2272 O O . GLU A 1 287 ? 32.083 28.095 -28.468 1.00 77.31 287 GLU A O 1
ATOM 2277 N N . GLU A 1 288 ? 32.582 27.692 -30.615 1.00 83.12 288 GLU A N 1
ATOM 2278 C CA . GLU A 1 288 ? 31.236 27.991 -31.117 1.00 83.12 288 GLU A CA 1
ATOM 2279 C C . GLU A 1 288 ? 30.177 27.030 -30.544 1.00 83.12 288 GLU A C 1
ATOM 2281 O O . GLU A 1 288 ? 29.096 27.462 -30.127 1.00 83.12 288 GLU A O 1
ATOM 2286 N N . ARG A 1 289 ? 30.477 25.726 -30.475 1.00 80.56 289 ARG A N 1
ATOM 2287 C CA . ARG A 1 289 ? 29.577 24.715 -29.899 1.00 80.56 289 ARG A CA 1
ATOM 2288 C C . ARG A 1 289 ? 29.343 24.945 -28.409 1.00 80.56 289 ARG A C 1
ATOM 2290 O O . ARG A 1 289 ? 28.199 24.864 -27.961 1.00 80.56 289 ARG A O 1
ATOM 2297 N N . GLU A 1 290 ? 30.398 25.206 -27.641 1.00 74.69 290 GLU A N 1
ATOM 2298 C CA . GLU A 1 290 ? 30.290 25.481 -26.205 1.00 74.69 290 GLU A CA 1
ATOM 2299 C C . GLU A 1 290 ? 29.499 26.766 -25.940 1.00 74.69 290 GLU A C 1
ATOM 2301 O O . GLU A 1 290 ? 28.639 26.774 -25.058 1.00 74.69 290 GLU A O 1
ATOM 2306 N N . ASN A 1 291 ? 29.704 27.814 -26.743 1.00 75.19 291 ASN A N 1
ATOM 2307 C CA . ASN A 1 291 ? 28.923 29.047 -26.652 1.00 75.19 291 ASN A CA 1
ATOM 2308 C C . ASN A 1 291 ? 27.443 28.817 -26.993 1.00 75.19 291 ASN A C 1
ATOM 2310 O O . ASN A 1 291 ? 26.580 29.244 -26.230 1.00 75.19 291 ASN A O 1
ATOM 2314 N N . LYS A 1 292 ? 27.126 28.061 -28.056 1.00 75.75 292 LYS A N 1
ATOM 2315 C CA . LYS A 1 292 ? 25.735 27.679 -28.380 1.00 75.75 292 LYS A CA 1
ATOM 2316 C C . LYS A 1 292 ? 25.084 26.834 -27.284 1.00 75.75 292 LYS A C 1
ATOM 2318 O O . LYS A 1 292 ? 23.907 27.022 -26.991 1.00 75.75 292 LYS A O 1
ATOM 2323 N N . GLN A 1 293 ? 25.821 25.907 -26.667 1.00 69.00 293 GLN A N 1
ATOM 2324 C CA . GLN A 1 293 ? 25.302 25.105 -25.553 1.00 69.00 293 GLN A CA 1
ATOM 2325 C C . GLN A 1 293 ? 25.040 25.950 -24.306 1.00 69.00 293 GLN A C 1
ATOM 2327 O O . GLN A 1 293 ? 24.000 25.775 -23.676 1.00 69.00 293 GLN A O 1
ATOM 2332 N N . ARG A 1 294 ? 25.947 26.873 -23.962 1.00 69.44 294 ARG A N 1
ATOM 2333 C CA . ARG A 1 294 ? 25.744 27.816 -22.853 1.00 69.44 294 ARG A CA 1
ATOM 2334 C C . ARG A 1 294 ? 24.538 28.712 -23.099 1.00 69.44 294 ARG A C 1
ATOM 2336 O O . ARG A 1 294 ? 23.759 28.915 -22.177 1.00 69.44 294 ARG A O 1
ATOM 2343 N N . GLU A 1 295 ? 24.365 29.198 -24.325 1.00 71.38 295 GLU A N 1
ATOM 2344 C CA . GLU A 1 295 ? 23.221 30.037 -24.682 1.00 71.38 295 GLU A CA 1
ATOM 2345 C C . GLU A 1 295 ? 21.904 29.262 -24.606 1.00 71.38 295 GLU A C 1
ATOM 2347 O O . GLU A 1 295 ? 20.950 29.736 -24.002 1.00 71.38 295 GLU A O 1
ATOM 2352 N N . LYS A 1 296 ? 21.871 28.021 -25.105 1.00 68.25 296 LYS A N 1
ATOM 2353 C CA . LYS A 1 296 ? 20.687 27.162 -24.990 1.00 68.25 296 LYS A CA 1
ATOM 2354 C C . LYS A 1 296 ? 20.353 26.808 -23.536 1.00 68.25 296 LYS A C 1
ATOM 2356 O O . LYS A 1 296 ? 19.186 26.799 -23.170 1.00 68.25 296 LYS A O 1
ATOM 2361 N N . MET A 1 297 ? 21.358 26.531 -22.699 1.00 55.22 297 MET A N 1
ATOM 2362 C CA . MET A 1 297 ? 21.141 26.307 -21.263 1.00 55.22 297 MET A CA 1
ATOM 2363 C C . MET A 1 297 ? 20.605 27.561 -20.575 1.00 55.22 297 MET A C 1
ATOM 2365 O O . MET A 1 297 ? 19.702 27.452 -19.760 1.00 55.22 297 MET A O 1
ATOM 2369 N N . ARG A 1 298 ? 21.120 28.747 -20.924 1.00 64.38 298 ARG A N 1
ATOM 2370 C CA . ARG A 1 298 ? 20.587 30.019 -20.421 1.00 64.38 298 ARG A CA 1
ATOM 2371 C C . ARG A 1 298 ? 19.141 30.235 -20.845 1.00 64.38 298 ARG A C 1
ATOM 2373 O O . ARG A 1 298 ? 18.347 30.599 -19.995 1.00 64.38 298 ARG A O 1
ATOM 2380 N N . GLN A 1 299 ? 18.810 29.969 -22.107 1.00 66.94 299 GLN A N 1
ATOM 2381 C CA . GLN A 1 299 ? 17.437 30.050 -22.607 1.00 66.94 299 GLN A CA 1
ATOM 2382 C C . GLN A 1 299 ? 16.513 29.094 -21.854 1.00 66.94 299 GLN A C 1
ATOM 2384 O O . GLN A 1 299 ? 15.517 29.551 -21.325 1.00 66.94 299 GLN A O 1
ATOM 2389 N N . MET A 1 300 ? 16.887 27.821 -21.690 1.00 57.12 300 MET A N 1
ATOM 2390 C CA . MET A 1 300 ? 16.092 26.869 -20.901 1.00 57.12 300 MET A CA 1
ATOM 2391 C C . MET A 1 300 ? 15.952 27.283 -19.431 1.00 57.12 300 MET A C 1
ATOM 2393 O O . MET A 1 300 ? 14.885 27.140 -18.856 1.00 57.12 300 MET A O 1
ATOM 2397 N N . THR A 1 301 ? 17.019 27.776 -18.792 1.00 52.28 301 THR A N 1
ATOM 2398 C CA . THR A 1 301 ? 16.933 28.281 -17.413 1.00 52.28 301 THR A CA 1
ATOM 2399 C C . THR A 1 301 ? 16.026 29.504 -17.327 1.00 52.28 301 THR A C 1
ATOM 2401 O O . THR A 1 301 ? 15.268 29.605 -16.375 1.00 52.28 301 THR A O 1
ATOM 2404 N N . SER A 1 302 ? 16.072 30.405 -18.307 1.00 59.91 302 SER A N 1
ATOM 2405 C CA . SER A 1 302 ? 15.142 31.531 -18.389 1.00 59.91 302 SER A CA 1
ATOM 2406 C C . SER A 1 302 ? 13.709 31.079 -18.653 1.00 59.91 302 SER A C 1
ATOM 2408 O O . SER A 1 302 ? 12.831 31.595 -17.993 1.00 59.91 302 SER A O 1
ATOM 2410 N N . GLU A 1 303 ? 13.468 30.100 -19.525 1.00 58.09 303 GLU A N 1
ATOM 2411 C CA . GLU A 1 303 ? 12.133 29.535 -19.777 1.00 58.09 303 GLU A CA 1
ATOM 2412 C C . GLU A 1 303 ? 11.553 28.896 -18.510 1.00 58.09 303 GLU A C 1
ATOM 2414 O O . GLU A 1 303 ? 10.421 29.185 -18.157 1.00 58.09 303 GLU A O 1
ATOM 2419 N N . ILE A 1 304 ? 12.348 28.122 -17.763 1.00 52.88 304 ILE A N 1
ATOM 2420 C CA . ILE A 1 304 ? 11.925 27.534 -16.479 1.00 52.88 304 ILE A CA 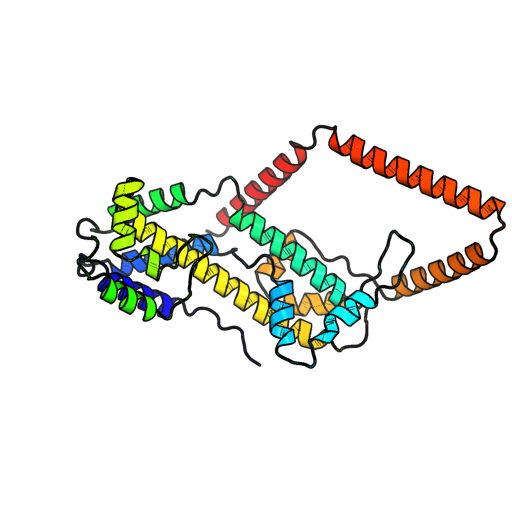1
ATOM 2421 C C . ILE A 1 304 ? 11.636 28.625 -15.436 1.00 52.88 304 ILE A C 1
ATOM 2423 O O . ILE A 1 304 ? 10.670 28.525 -14.691 1.00 52.88 304 ILE A O 1
ATOM 2427 N N . LEU A 1 305 ? 12.468 29.669 -15.371 1.00 50.62 305 LEU A N 1
ATOM 2428 C CA . LEU A 1 305 ? 12.275 30.781 -14.433 1.00 50.62 305 LEU A CA 1
ATOM 2429 C C . LEU A 1 305 ? 11.133 31.726 -14.849 1.00 50.62 305 LEU A C 1
ATOM 2431 O O . LEU A 1 305 ? 10.563 32.383 -13.988 1.00 50.62 305 LEU A O 1
ATOM 2435 N N . GLU A 1 306 ? 10.811 31.818 -16.141 1.00 53.06 306 GLU A N 1
ATOM 2436 C CA . GLU A 1 306 ? 9.663 32.567 -16.665 1.00 53.06 306 GLU A CA 1
ATOM 2437 C C . GLU A 1 306 ? 8.355 31.760 -16.537 1.00 53.06 306 GLU A C 1
ATOM 2439 O O . GLU A 1 306 ? 7.307 32.365 -16.321 1.00 53.06 306 GLU A O 1
ATOM 2444 N N . GLU A 1 307 ? 8.405 30.421 -16.590 1.00 45.59 307 GLU A N 1
ATOM 2445 C CA . GLU A 1 307 ? 7.280 29.525 -16.260 1.00 45.59 307 GLU A CA 1
ATOM 2446 C C . GLU A 1 307 ? 6.955 29.526 -14.750 1.00 45.59 307 GLU A C 1
ATOM 2448 O O . GLU A 1 307 ? 5.787 29.411 -14.385 1.00 45.59 307 GLU A O 1
ATOM 2453 N N . ASP A 1 308 ? 7.941 29.758 -13.874 1.00 42.50 308 ASP A N 1
ATOM 2454 C CA . ASP A 1 308 ? 7.742 29.893 -12.415 1.00 42.50 308 ASP A CA 1
ATOM 2455 C C . ASP A 1 308 ? 7.090 31.234 -11.991 1.00 42.50 308 ASP A C 1
ATOM 2457 O O . ASP A 1 308 ? 6.640 31.364 -10.851 1.00 42.50 308 ASP A O 1
ATOM 2461 N N . ASP A 1 309 ? 7.003 32.227 -12.889 1.00 44.59 309 ASP A N 1
ATOM 2462 C CA . ASP A 1 309 ? 6.418 33.558 -12.620 1.00 44.59 309 ASP A CA 1
ATOM 2463 C C . ASP A 1 309 ? 5.076 33.802 -13.352 1.00 44.59 309 ASP A C 1
ATOM 2465 O O . ASP A 1 309 ? 4.506 34.895 -13.257 1.00 44.59 309 ASP A O 1
ATOM 2469 N N . SER A 1 310 ? 4.521 32.804 -14.059 1.00 46.34 310 SER A N 1
ATOM 2470 C CA . SER A 1 310 ? 3.215 32.924 -14.725 1.00 46.34 310 SER A CA 1
ATOM 2471 C C . SER A 1 310 ? 2.173 31.954 -14.165 1.00 46.34 310 SER A C 1
ATOM 2473 O O . SER A 1 310 ? 2.100 30.820 -14.609 1.00 46.34 310 SER A O 1
ATOM 2475 N N . ASP A 1 311 ? 1.341 32.416 -13.224 1.00 51.78 311 ASP A N 1
ATOM 2476 C CA . ASP A 1 311 ? -0.043 31.970 -12.945 1.00 51.78 311 ASP A CA 1
ATOM 2477 C C . ASP A 1 311 ? -0.391 30.446 -13.008 1.00 51.78 311 ASP A C 1
ATOM 2479 O O . ASP A 1 311 ? -1.563 30.078 -13.153 1.00 51.78 311 ASP A O 1
ATOM 2483 N N . GLU A 1 312 ? 0.562 29.522 -12.846 1.00 49.03 312 GLU A N 1
ATOM 2484 C CA . GLU A 1 312 ? 0.339 28.067 -12.854 1.00 49.03 312 GLU A CA 1
ATOM 2485 C C . GLU A 1 312 ? -0.056 27.521 -11.473 1.00 49.03 312 GLU A C 1
ATOM 2487 O O . GLU A 1 312 ? 0.540 26.598 -10.927 1.00 49.03 312 GLU A O 1
ATOM 2492 N N . ASP A 1 313 ? -1.146 28.049 -10.917 1.00 58.69 313 ASP A N 1
ATOM 2493 C CA . ASP A 1 313 ? -1.856 27.387 -9.812 1.00 58.69 313 ASP A CA 1
ATOM 2494 C C . ASP A 1 313 ? -3.360 27.199 -10.100 1.00 58.69 313 ASP A C 1
ATOM 2496 O O . ASP A 1 313 ? -4.088 26.641 -9.288 1.00 58.69 313 ASP A O 1
ATOM 2500 N N . GLU A 1 314 ? -3.861 27.572 -11.287 1.00 49.16 314 GLU A N 1
ATOM 2501 C CA . GLU A 1 314 ? -5.277 27.357 -11.645 1.00 49.16 314 GLU A CA 1
ATOM 2502 C C . GLU A 1 314 ? -5.468 26.177 -12.615 1.00 49.16 314 GLU A C 1
ATOM 2504 O O . GLU A 1 314 ? -6.356 25.351 -12.414 1.00 49.16 314 GLU A O 1
ATOM 2509 N N . ALA A 1 315 ? -4.612 26.010 -13.630 1.00 50.91 315 ALA A N 1
ATOM 2510 C CA . ALA A 1 315 ? -4.764 24.942 -14.627 1.00 50.91 315 ALA A CA 1
ATOM 2511 C C . ALA A 1 315 ? -4.526 23.535 -14.047 1.00 50.91 315 ALA A C 1
ATOM 2513 O O . ALA A 1 315 ? -5.284 22.608 -14.350 1.00 50.91 315 ALA A O 1
ATOM 2514 N N . TYR A 1 316 ? -3.530 23.378 -13.167 1.00 48.78 316 TYR A N 1
ATOM 2515 C CA . TYR A 1 316 ? -3.286 22.125 -12.445 1.00 48.78 316 TYR A CA 1
ATOM 2516 C C . TYR A 1 316 ? -4.431 21.814 -11.471 1.00 48.78 316 TYR A C 1
ATOM 2518 O O . TYR A 1 316 ? -4.941 20.694 -11.469 1.00 48.78 316 TYR A O 1
ATOM 2526 N N . ARG A 1 317 ? -4.934 22.818 -10.734 1.00 49.62 317 ARG A N 1
ATOM 2527 C CA . ARG A 1 317 ? -6.103 22.670 -9.847 1.00 49.62 317 ARG A CA 1
ATOM 2528 C C . ARG A 1 317 ? -7.388 22.341 -10.605 1.00 49.62 317 ARG A C 1
ATOM 2530 O O . ARG A 1 317 ? -8.181 21.542 -10.114 1.00 49.62 317 ARG A O 1
ATOM 2537 N N . VAL A 1 318 ? -7.599 22.904 -11.795 1.00 52.72 318 VAL A N 1
ATOM 2538 C CA . VAL A 1 318 ? -8.733 22.569 -12.673 1.00 52.72 318 VAL A CA 1
ATOM 2539 C C . VAL A 1 318 ? -8.611 21.134 -13.181 1.00 52.72 318 VAL A C 1
ATOM 2541 O O . VAL A 1 318 ? -9.597 20.403 -13.142 1.00 52.72 318 VAL A O 1
ATOM 2544 N N . LYS A 1 319 ? -7.412 20.687 -13.575 1.00 53.88 319 LYS A N 1
ATOM 2545 C CA . LYS A 1 319 ? -7.172 19.294 -13.985 1.00 53.88 319 LYS A CA 1
ATOM 2546 C C . LYS A 1 319 ? -7.393 18.317 -12.833 1.00 53.88 319 LYS A C 1
ATOM 2548 O O . LYS A 1 319 ? -8.050 17.306 -13.046 1.00 53.88 319 LYS A O 1
ATOM 2553 N N . LEU A 1 320 ? -6.918 18.638 -11.627 1.00 43.53 320 LEU A N 1
ATOM 2554 C CA . LEU A 1 320 ? -7.127 17.823 -10.428 1.00 43.53 320 LEU A CA 1
ATOM 2555 C C . LEU A 1 320 ? -8.607 17.771 -10.033 1.00 43.53 320 LEU A C 1
ATOM 2557 O O . LEU A 1 320 ? -9.121 16.689 -9.792 1.00 43.53 320 LEU A O 1
ATOM 2561 N N . LYS A 1 321 ? -9.328 18.902 -10.057 1.00 45.53 321 LYS A N 1
ATOM 2562 C CA . LYS A 1 321 ? -10.782 18.938 -9.813 1.00 45.53 321 LYS A CA 1
ATOM 2563 C C . LYS A 1 321 ? -11.568 18.146 -10.856 1.00 45.53 321 LYS A C 1
ATOM 2565 O O . LYS A 1 321 ? -12.527 17.468 -10.499 1.00 45.53 321 LYS A O 1
ATOM 2570 N N . GLN A 1 322 ? -11.165 18.205 -12.126 1.00 45.25 322 GLN A N 1
ATOM 2571 C CA . GLN A 1 322 ? -11.761 17.398 -13.189 1.00 45.25 322 GLN A CA 1
ATOM 2572 C C . GLN A 1 322 ? -11.482 15.904 -12.959 1.00 45.25 322 GLN A C 1
ATOM 2574 O O . GLN A 1 322 ? -12.397 15.096 -13.065 1.00 45.25 322 GLN A O 1
ATOM 2579 N N . LEU A 1 323 ? -10.257 15.550 -12.548 1.00 43.31 323 LEU A N 1
ATOM 2580 C CA . LEU A 1 323 ? -9.867 14.178 -12.215 1.00 43.31 323 LEU A CA 1
ATOM 2581 C C . LEU A 1 323 ? -10.673 13.634 -11.025 1.00 43.31 323 LEU A C 1
ATOM 2583 O O . LEU A 1 323 ? -11.194 12.525 -11.092 1.00 43.31 323 LEU A O 1
ATOM 2587 N N . THR A 1 324 ? -10.831 14.428 -9.962 1.00 40.72 324 THR A N 1
ATOM 2588 C CA . THR A 1 324 ? -11.625 14.072 -8.776 1.00 40.72 324 THR A CA 1
ATOM 2589 C C . THR A 1 324 ? -13.113 13.945 -9.118 1.00 40.72 324 THR A C 1
ATOM 2591 O O . THR A 1 324 ? -13.779 13.020 -8.647 1.00 40.72 324 THR A O 1
ATOM 2594 N N . ALA A 1 325 ? -13.645 14.808 -9.990 1.00 40.28 325 ALA A N 1
ATOM 2595 C CA . ALA A 1 325 ? -15.026 14.730 -10.466 1.00 40.28 325 ALA A CA 1
ATOM 2596 C C . ALA A 1 325 ? -15.277 13.493 -11.350 1.00 40.28 325 ALA A C 1
ATOM 2598 O O . ALA A 1 325 ? -16.286 12.806 -11.168 1.00 40.28 325 ALA A O 1
ATOM 2599 N N . ASP A 1 326 ? -14.351 13.167 -12.254 1.00 41.75 326 ASP A N 1
ATOM 2600 C CA . ASP A 1 326 ? -14.427 11.985 -13.117 1.00 41.75 326 ASP A CA 1
ATOM 2601 C C . ASP A 1 326 ? -14.299 10.690 -12.295 1.00 41.75 326 ASP A C 1
ATOM 2603 O O . ASP A 1 326 ? -15.041 9.728 -12.517 1.00 41.75 326 ASP A O 1
ATOM 2607 N N . PHE A 1 327 ? -13.438 10.688 -11.272 1.00 37.41 327 PHE A N 1
ATOM 2608 C CA . PHE A 1 327 ? -13.280 9.571 -10.340 1.00 37.41 327 PHE A CA 1
ATOM 2609 C C . PHE A 1 327 ? -14.531 9.350 -9.477 1.00 37.41 327 PHE A C 1
ATOM 2611 O O . PHE A 1 327 ? -14.992 8.221 -9.300 1.00 37.41 327 PHE A O 1
ATOM 2618 N N . THR A 1 328 ? -15.147 10.434 -9.003 1.00 38.69 328 THR A N 1
ATOM 2619 C CA . THR A 1 328 ? -16.389 10.391 -8.214 1.00 38.69 328 THR A CA 1
ATOM 2620 C C . THR A 1 328 ? -17.576 9.894 -9.048 1.00 38.69 328 THR A C 1
ATOM 2622 O O . THR A 1 328 ? -18.389 9.103 -8.568 1.00 38.69 328 THR A O 1
ATOM 2625 N N . GLN A 1 329 ? -17.669 10.291 -10.323 1.00 37.00 329 GLN A N 1
ATOM 2626 C CA . GLN A 1 329 ? -18.709 9.799 -11.236 1.00 37.00 329 GLN A CA 1
ATOM 2627 C C . GLN A 1 329 ? -18.526 8.331 -11.635 1.00 37.00 329 GLN A C 1
ATOM 2629 O O . GLN A 1 329 ? -19.521 7.652 -11.884 1.00 37.00 329 GLN A O 1
ATOM 2634 N N . TYR A 1 330 ? -17.288 7.837 -11.700 1.00 36.88 330 TYR A N 1
ATOM 2635 C CA . TYR A 1 330 ? -17.002 6.425 -11.953 1.00 36.88 330 TYR A CA 1
ATOM 2636 C C . TYR A 1 330 ? -17.495 5.544 -10.796 1.00 36.88 330 TYR A C 1
ATOM 2638 O O . TYR A 1 330 ? -18.244 4.596 -11.017 1.00 36.88 330 TYR A O 1
ATOM 2646 N N . VAL A 1 331 ? -17.186 5.929 -9.553 1.00 33.56 331 VAL A N 1
ATOM 2647 C CA . VAL A 1 331 ? -17.624 5.213 -8.340 1.00 33.56 331 VAL A CA 1
ATOM 2648 C C . VAL A 1 331 ? -19.152 5.219 -8.183 1.00 33.56 331 VAL A C 1
ATOM 2650 O O . VAL A 1 331 ? -19.728 4.244 -7.710 1.00 33.56 331 VAL A O 1
ATOM 2653 N N . ALA A 1 332 ? -19.832 6.278 -8.630 1.00 34.16 332 ALA A N 1
ATOM 2654 C CA . ALA A 1 332 ? -21.292 6.379 -8.578 1.00 34.16 332 ALA A CA 1
ATOM 2655 C C . ALA A 1 332 ? -22.036 5.557 -9.654 1.00 34.16 332 ALA A C 1
ATOM 2657 O O . ALA A 1 332 ? -23.257 5.438 -9.577 1.00 34.16 332 ALA A O 1
ATOM 2658 N N . ARG A 1 333 ? -21.343 5.022 -10.672 1.00 32.75 333 ARG A N 1
ATOM 2659 C CA . ARG A 1 333 ? -21.947 4.216 -11.756 1.00 32.75 333 ARG A CA 1
ATOM 2660 C C . ARG A 1 333 ? -21.866 2.703 -11.529 1.00 32.75 333 ARG A C 1
ATOM 2662 O O . ARG A 1 333 ? -22.479 1.967 -12.297 1.00 32.75 333 ARG A O 1
ATOM 2669 N N . GLU A 1 334 ? -21.139 2.254 -10.507 1.00 33.53 334 GLU A N 1
ATOM 2670 C CA . GLU A 1 334 ? -21.009 0.833 -10.135 1.00 33.53 334 GLU A CA 1
ATOM 2671 C C . GLU A 1 334 ? -21.761 0.455 -8.839 1.00 33.53 334 GLU A C 1
ATOM 2673 O O . GLU A 1 334 ? -21.545 -0.622 -8.283 1.00 33.53 334 GLU A O 1
ATOM 2678 N N . GLN A 1 335 ? -22.679 1.314 -8.381 1.00 31.88 335 GLN A N 1
ATOM 2679 C CA . GLN A 1 335 ? -23.744 0.988 -7.418 1.00 31.88 335 GLN A CA 1
ATOM 2680 C C . GLN A 1 335 ? -25.074 0.841 -8.157 1.00 31.88 335 GLN A C 1
ATOM 2682 O O . GLN A 1 335 ? -25.898 0.007 -7.716 1.00 31.88 335 GLN A O 1
#

pLDDT: mean 79.46, std 16.86, range [31.88, 97.69]

Foldseek 3Di:
DDQQDAAPVVVQLVLLLVLLVVWKWPSPDPCNSVLLVVLLVLLLVLLQLAADLQLLVVLLVVQVVDVVRVCQVVVQVVPFDPQDPPDTAHFLVNLVSVLCSVLSNVSNCVSPVPPPDDLLVVLVVSLVVSVVVDVCVGIATDPDDPVVLVVSLVPRPHDFQCDLHNGGLSVLSHNVNLVVCCVPPVDDSSSSNSSSSSSVSSVSSHSNLSSLLSSQQNVLCVVPSPPPGAQPCNVVSLVSRCVRPSSVVSCVVDDRDGDHPVNVVVSVVVVVVVVVCVVPDDPVSVVVVVVVVVVVVVVVVVVVVVVVVDDPPVVVVVVSVVVVVVVVVVVVVVD

Sequence (335 aa):
MSNTNVVDFKQELTLLTQLISELWDGTESNGIQQFIGDVFEAGLSAGRLWVTDSITFTVDEELAKDKQFEDAMDKRRSTNVNGTSFTSLYDGLCIFNMWVGSAIREIHHGATSNPEWNYESEVNELTNKMKRAYELSGLRPKRVPVEEQQRIMNAYKGVDSSEVCVNSVAEMLTPKMACYWAEEHGCTFTSWVVGAIYSHGIYCAKHTNTANLLNTLLPVYREYVNAPINFDNGAEILEKAKGNELVGLALNFNKPEFQSSELFKASEKAYKVRQELLANETSEQKEERENKQREKMRQMTSEILEEDDSDEDEAYRVKLKQLTADFTQYVAREQ

Secondary structure (DSSP, 8-state):
--PPPPP-HHHHHHHHHHHHHHHEESTTSTTHHHHHHHHHHHHHHHGGG---TTHHHHHHHHHHTSTTTTTHHHHHHHT-EE-STT-EE--HHHHHHHHHHHHHHHHHHHHHS-TT--HHHHHHHHHHHHHHHS--TT-EE----HHHHHHHHHH--S----SSSSS-HHHHTSHHHHHHHHHHH---HHHHHHHHHHHHHHHHHHHHHHHHHHHHHHHHHHHHTTSPP-STTHHHHHHHHTTSHHHHHHHHH-------HHHHHHHHHHHHHHHHHHHT--HHHHHHHHHHHHHHHHHHHHHHHHHTTS-TTSHHHHHHHHHHHHHHHHHTT--